Protein AF-A0A831SH06-F1 (afdb_monomer)

Secondary structure (DSSP, 8-state):
----TTS-GGG---EEEEETTEEEEEEE-HHHHHHHHHHHHHHHHHHHHHHSSPPPHHHHHHHHHHHHHHHHHSTT-----EEEEEEEEETTEEEEEEE-TTS-EEE-SS---STTHHHHHHHHHHH--TT--HHHHHHHHHHHHHHT-SSPP-GGG---EEE-TT--EEEPPHHHHHHHHHHHHTT-

Radius of gyration: 16.82 Å; Cα contacts (8 Å, |Δi|>4): 300; chains: 1; bounding box: 47×42×47 Å

Mean predicted aligned error: 3.38 Å

pLDDT: mean 94.84, std 6.51, range [41.88, 98.75]

Foldseek 3Di:
DDPDPPDDLVVDDQKDDLDQFKIKGKEFDPVLVVVLSVVLNVVQVCCCVPVVDGDDQVRSLLVSLVVQQVQVPDPPHHFRGMKMWMWGQDPVGTWIWIADSNSDIDTDPDFDDDQLGVQLVVLCVPPPDPPDDPLSVLLSNLVSVCSSDPDDDDLSNDKDWDGDPVSGIDIDDSVRSVVSNCVNPVVD

Structure (mmCIF, N/CA/C/O backbone):
data_AF-A0A831SH06-F1
#
_entry.id   AF-A0A831SH06-F1
#
loop_
_atom_site.group_PDB
_atom_site.id
_atom_site.type_symbol
_atom_site.label_atom_id
_atom_site.label_alt_id
_atom_site.label_comp_id
_atom_site.label_asym_id
_atom_site.label_entity_id
_atom_site.label_seq_id
_atom_site.pdbx_PDB_ins_code
_atom_site.Cartn_x
_atom_site.Cartn_y
_atom_site.Cartn_z
_atom_site.occupancy
_atom_site.B_iso_or_equiv
_atom_site.auth_seq_id
_atom_site.auth_comp_id
_atom_site.auth_asym_id
_atom_site.auth_atom_id
_atom_site.pdbx_PDB_model_num
ATOM 1 N N . ARG A 1 1 ? -2.718 12.188 9.887 1.00 74.44 1 ARG A N 1
ATOM 2 C CA . ARG A 1 1 ? -2.800 13.223 10.949 1.00 74.44 1 ARG A CA 1
ATOM 3 C C . ARG A 1 1 ? -2.851 14.588 10.287 1.00 74.44 1 ARG A C 1
ATOM 5 O O . ARG A 1 1 ? -1.998 14.860 9.450 1.00 74.44 1 ARG A O 1
ATOM 12 N N . ILE A 1 2 ? -3.827 15.407 10.661 1.00 83.69 2 ILE A N 1
ATOM 13 C CA . ILE A 1 2 ? -3.982 16.786 10.188 1.00 83.69 2 ILE A CA 1
ATOM 14 C C . ILE A 1 2 ? -3.532 17.686 11.338 1.00 83.69 2 ILE A C 1
ATOM 16 O O . ILE A 1 2 ? -4.081 17.604 12.431 1.00 83.69 2 ILE A O 1
ATOM 20 N N . THR A 1 3 ? -2.479 18.475 11.131 1.00 84.38 3 THR A N 1
ATOM 21 C CA . THR A 1 3 ? -1.824 19.245 12.207 1.00 84.38 3 THR A CA 1
ATOM 22 C C . THR A 1 3 ? -2.392 20.650 12.382 1.00 84.38 3 THR A C 1
ATOM 24 O O . THR A 1 3 ? -2.108 21.311 13.377 1.00 84.38 3 THR A O 1
ATOM 27 N N . SER A 1 4 ? -3.173 21.133 11.417 1.00 90.06 4 SER A N 1
ATOM 28 C CA . SER A 1 4 ? -3.735 22.479 11.419 1.00 90.06 4 SER A CA 1
ATOM 29 C C . SER A 1 4 ? -5.052 22.505 10.659 1.00 90.06 4 SER A C 1
ATOM 31 O O . SER A 1 4 ? -5.176 21.872 9.616 1.00 90.06 4 SER A O 1
ATOM 33 N N . ARG A 1 5 ? -6.003 23.316 11.135 1.00 89.00 5 ARG A N 1
ATOM 34 C CA . ARG A 1 5 ? -7.285 23.582 10.455 1.00 89.00 5 ARG A CA 1
ATOM 35 C C . ARG A 1 5 ? -7.141 24.269 9.092 1.00 89.00 5 ARG A C 1
ATOM 37 O O . ARG A 1 5 ? -8.120 24.414 8.380 1.00 89.00 5 ARG A O 1
ATOM 44 N N . LEU A 1 6 ? -5.950 24.791 8.793 1.00 93.06 6 LEU A N 1
ATOM 45 C CA . LEU A 1 6 ? -5.644 25.464 7.528 1.00 93.06 6 LEU A CA 1
ATOM 46 C C . LEU A 1 6 ? -5.262 24.476 6.421 1.00 93.06 6 LEU A C 1
ATOM 48 O O . LEU A 1 6 ? -5.089 24.876 5.275 1.00 93.06 6 LEU A O 1
ATOM 52 N N . VAL A 1 7 ? -5.044 23.215 6.783 1.00 89.19 7 VAL A N 1
ATOM 53 C CA . VAL A 1 7 ? -4.704 22.161 5.838 1.00 89.19 7 VAL A CA 1
ATOM 54 C C . VAL A 1 7 ? -5.991 21.653 5.217 1.00 89.19 7 VAL A C 1
ATOM 56 O O . VAL A 1 7 ? -6.887 21.249 5.950 1.00 89.19 7 VAL A O 1
ATOM 59 N N . GLU A 1 8 ? -6.039 21.638 3.888 1.00 88.94 8 GLU A N 1
ATOM 60 C CA . GLU A 1 8 ? -7.106 20.984 3.135 1.00 88.94 8 GLU A CA 1
ATOM 61 C C . GLU A 1 8 ? -6.937 19.459 3.248 1.00 88.94 8 GLU A C 1
ATOM 63 O O . GLU A 1 8 ? -5.961 18.931 2.697 1.00 88.94 8 GLU A O 1
ATOM 68 N N . PRO A 1 9 ? -7.807 18.738 3.978 1.00 84.62 9 PRO A N 1
ATOM 69 C CA . PRO A 1 9 ? -7.629 17.309 4.228 1.00 84.62 9 PRO A CA 1
ATOM 70 C C . PRO A 1 9 ? -7.582 16.487 2.941 1.00 84.62 9 PRO A C 1
ATOM 72 O O . PRO A 1 9 ? -6.722 15.617 2.816 1.00 84.62 9 PRO A O 1
ATOM 75 N N . ASP A 1 10 ? -8.407 16.848 1.956 1.00 83.69 10 ASP A N 1
ATOM 76 C CA . ASP A 1 10 ? -8.509 16.155 0.667 1.00 83.69 10 ASP A CA 1
ATOM 77 C C . ASP A 1 10 ? -7.224 16.259 -0.174 1.00 83.69 10 ASP A C 1
ATOM 79 O O . ASP A 1 10 ? -7.016 15.497 -1.117 1.00 83.69 10 ASP A O 1
ATOM 83 N N . SER A 1 11 ? -6.326 17.190 0.169 1.00 87.00 11 SER A N 1
ATOM 84 C CA . SER A 1 11 ? -5.018 17.322 -0.482 1.00 87.00 11 SER A CA 1
ATOM 85 C C . SER A 1 11 ? -3.954 16.360 0.066 1.00 87.00 11 SER A C 1
ATOM 87 O O . SER A 1 11 ? -2.891 16.206 -0.546 1.00 87.00 11 SER A O 1
ATOM 89 N N . ILE A 1 12 ? -4.196 15.719 1.218 1.00 86.69 12 ILE A N 1
ATOM 90 C CA . ILE A 1 12 ? -3.257 14.776 1.834 1.00 86.69 12 ILE A CA 1
ATOM 91 C C . ILE A 1 12 ? -3.666 13.354 1.486 1.00 86.69 12 ILE A C 1
ATOM 93 O O . ILE A 1 12 ?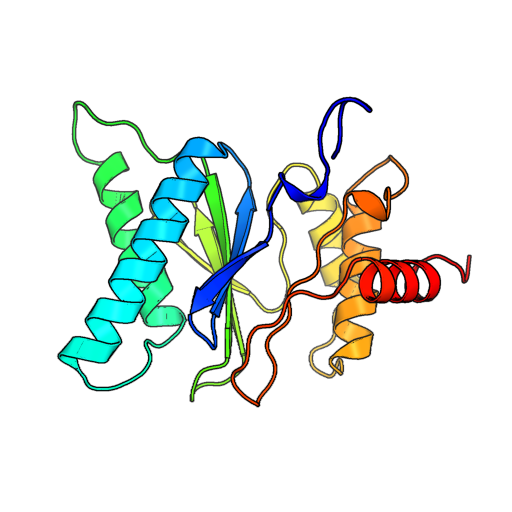 -4.407 12.715 2.219 1.00 86.69 12 ILE A O 1
ATOM 97 N N . GLU A 1 13 ? -3.061 12.820 0.435 1.00 87.50 13 GLU A N 1
ATOM 98 C CA . GLU A 1 13 ? -3.229 11.418 0.074 1.00 87.50 13 GLU A CA 1
ATOM 99 C C . GLU A 1 13 ? -2.181 10.542 0.787 1.00 87.50 13 GLU A C 1
ATOM 101 O O . GLU A 1 13 ? -0.975 10.836 0.793 1.00 87.50 13 GLU A O 1
ATOM 106 N N . LYS A 1 14 ? -2.633 9.460 1.427 1.00 91.94 14 LYS A N 1
ATOM 107 C CA . LYS A 1 14 ? -1.783 8.421 2.035 1.00 91.94 14 LYS A CA 1
ATOM 108 C C . LYS A 1 14 ? -1.929 7.073 1.351 1.00 91.94 14 LYS A C 1
ATOM 110 O O . LYS A 1 14 ? -0.983 6.279 1.414 1.00 91.94 14 LYS A O 1
ATOM 115 N N . ILE A 1 15 ? -3.066 6.847 0.703 1.00 96.75 15 ILE A N 1
ATOM 116 C CA . ILE A 1 15 ? -3.363 5.669 -0.099 1.00 96.75 15 ILE A CA 1
ATOM 117 C C . ILE A 1 15 ? -3.428 6.060 -1.573 1.00 96.75 15 ILE A C 1
ATOM 119 O O . ILE A 1 15 ? -4.279 6.839 -1.987 1.00 96.75 15 ILE A O 1
ATOM 123 N N . PHE A 1 16 ? -2.568 5.446 -2.375 1.00 97.62 16 PHE A N 1
ATOM 124 C CA . PHE A 1 16 ? -2.423 5.710 -3.798 1.00 97.62 16 PHE A CA 1
ATOM 125 C C . PHE A 1 16 ? -2.882 4.512 -4.618 1.00 97.62 16 PHE A C 1
ATOM 127 O O . PHE A 1 16 ? -2.522 3.373 -4.323 1.00 97.62 16 PHE A O 1
ATOM 134 N N . GLN A 1 17 ? -3.608 4.774 -5.699 1.00 97.94 17 GLN A N 1
ATOM 135 C CA . GLN A 1 17 ? -3.818 3.782 -6.749 1.00 97.94 17 GLN A CA 1
ATOM 136 C C . GLN A 1 17 ? -2.573 3.704 -7.644 1.00 97.94 17 GLN A C 1
ATOM 138 O O . GLN A 1 17 ? -2.074 4.743 -8.101 1.00 97.94 17 GLN A O 1
ATOM 143 N N . ILE A 1 18 ? -2.079 2.487 -7.886 1.00 98.38 18 ILE A N 1
ATOM 144 C CA . ILE A 1 18 ? -0.950 2.216 -8.790 1.00 98.38 18 ILE A CA 1
ATOM 145 C C . ILE A 1 18 ? -1.435 1.703 -10.148 1.00 98.38 18 ILE A C 1
ATOM 147 O O . ILE A 1 18 ? -0.950 2.160 -11.179 1.00 98.38 18 ILE A O 1
ATOM 151 N N . ASP A 1 19 ? -2.393 0.783 -10.136 1.00 98.06 19 ASP A N 1
ATOM 152 C CA . ASP A 1 19 ? -3.062 0.224 -11.315 1.00 98.06 19 ASP A CA 1
ATOM 153 C C . ASP A 1 19 ? -4.517 -0.096 -10.930 1.00 98.06 19 ASP A C 1
ATOM 155 O O . ASP A 1 19 ? -4.920 0.105 -9.779 1.00 98.06 19 ASP A O 1
ATOM 159 N N . ASP A 1 20 ? -5.317 -0.597 -11.864 1.00 96.81 20 ASP A N 1
ATOM 160 C CA . ASP A 1 20 ? -6.712 -0.975 -11.623 1.00 96.81 20 ASP A CA 1
ATOM 161 C C . ASP A 1 20 ? -6.851 -1.988 -10.483 1.00 96.81 20 ASP A C 1
ATOM 163 O O . ASP A 1 20 ? -7.817 -1.925 -9.735 1.00 96.81 20 ASP A O 1
ATOM 167 N N . HIS A 1 21 ? -5.867 -2.865 -10.291 1.00 98.00 21 HIS A N 1
ATOM 168 C CA . HIS A 1 21 ? -5.888 -3.968 -9.328 1.00 98.00 21 HIS A CA 1
ATOM 169 C C . HIS A 1 21 ? -4.861 -3.828 -8.194 1.00 98.00 21 HIS A C 1
ATOM 171 O O . HIS A 1 21 ? -4.670 -4.774 -7.424 1.00 98.00 21 HIS A O 1
ATOM 177 N N . ILE A 1 22 ? -4.184 -2.674 -8.077 1.00 98.56 22 ILE A N 1
ATOM 178 C CA . ILE A 1 22 ? -3.086 -2.452 -7.118 1.00 98.56 22 ILE A CA 1
ATOM 179 C C . ILE A 1 22 ? -3.208 -1.091 -6.426 1.00 98.56 22 ILE A C 1
ATOM 181 O O . ILE A 1 22 ? -3.237 -0.039 -7.069 1.00 98.56 22 ILE A O 1
ATOM 185 N N . GLY A 1 23 ? -3.170 -1.115 -5.094 1.00 98.44 23 GLY A N 1
ATOM 186 C CA . GLY A 1 23 ? -3.065 0.054 -4.226 1.00 98.44 23 GLY A CA 1
ATOM 187 C C . GLY A 1 23 ? -1.784 0.061 -3.389 1.00 98.44 23 GLY A C 1
ATOM 188 O O . GLY A 1 23 ? -1.152 -0.971 -3.158 1.00 98.44 23 GLY A O 1
ATOM 189 N N . CYS A 1 24 ? -1.402 1.240 -2.907 1.00 98.12 24 CYS A N 1
ATOM 190 C CA . CYS A 1 24 ? -0.203 1.443 -2.104 1.00 98.12 24 CYS A CA 1
ATOM 191 C C . CYS A 1 24 ? -0.463 2.415 -0.948 1.00 98.12 24 CYS A C 1
ATOM 193 O O . CYS A 1 24 ? -0.958 3.515 -1.168 1.00 98.12 24 CYS A O 1
ATOM 195 N N . ALA A 1 25 ? -0.049 2.061 0.267 1.00 98.12 25 ALA A N 1
ATOM 196 C CA . ALA A 1 25 ? 0.081 2.986 1.390 1.00 98.12 25 ALA A CA 1
ATOM 197 C C . ALA A 1 25 ? 1.561 3.297 1.659 1.00 98.12 25 ALA A C 1
ATOM 199 O O . ALA A 1 25 ? 2.443 2.490 1.361 1.00 98.12 25 ALA A O 1
ATOM 200 N N . THR A 1 26 ? 1.850 4.476 2.211 1.00 96.69 26 THR A N 1
ATOM 201 C CA . THR A 1 26 ? 3.230 4.980 2.345 1.00 96.69 26 THR A CA 1
ATOM 202 C C . THR A 1 26 ? 3.552 5.408 3.774 1.00 96.69 26 THR A C 1
ATOM 204 O O . THR A 1 26 ? 2.706 5.966 4.476 1.00 96.69 26 THR A O 1
ATOM 207 N N . SER A 1 27 ? 4.791 5.171 4.212 1.00 95.69 27 SER A N 1
ATOM 208 C CA . SER A 1 27 ? 5.281 5.573 5.535 1.00 95.69 27 SER A CA 1
ATOM 209 C C . SER A 1 27 ? 6.726 6.062 5.455 1.00 95.69 27 SER A C 1
AT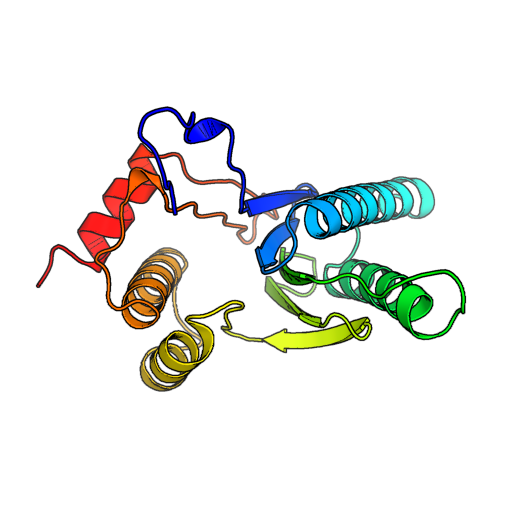OM 211 O O . SER A 1 27 ? 7.578 5.402 4.862 1.00 95.69 27 SER A O 1
ATOM 213 N N . GLY A 1 28 ? 7.013 7.237 6.022 1.00 95.44 28 GLY A N 1
ATOM 214 C CA . GLY A 1 28 ? 8.319 7.903 5.938 1.00 95.44 28 GLY A CA 1
ATOM 215 C C . GLY A 1 28 ? 8.271 9.221 5.160 1.00 95.44 28 GLY A C 1
ATOM 216 O O . GLY A 1 28 ? 7.296 9.972 5.249 1.00 95.44 28 GLY A O 1
ATOM 217 N N . LEU A 1 29 ? 9.339 9.529 4.419 1.00 95.94 29 LEU A N 1
ATOM 218 C CA . LEU A 1 29 ? 9.468 10.774 3.661 1.00 95.94 29 LEU A CA 1
ATOM 219 C C . LEU A 1 29 ? 8.457 10.831 2.507 1.00 95.94 29 LEU A C 1
ATOM 221 O O . LEU A 1 29 ? 8.585 10.129 1.509 1.00 95.94 29 LEU A O 1
ATOM 225 N N . VAL A 1 30 ? 7.475 11.728 2.616 1.00 92.56 30 VAL A N 1
ATOM 226 C CA . VAL A 1 30 ? 6.371 11.857 1.643 1.00 92.56 30 VAL A CA 1
ATOM 227 C C . VAL A 1 30 ? 6.869 12.189 0.230 1.00 92.56 30 VAL A C 1
ATOM 229 O O . VAL A 1 30 ? 6.310 11.709 -0.751 1.00 92.56 30 VAL A O 1
ATOM 232 N N . ALA A 1 31 ? 7.926 12.997 0.111 1.00 94.81 31 ALA A N 1
ATOM 233 C CA . ALA A 1 31 ? 8.504 13.342 -1.187 1.00 94.81 31 ALA A CA 1
ATOM 234 C C . ALA A 1 31 ? 9.091 12.113 -1.900 1.00 94.81 31 ALA A C 1
ATOM 236 O O . ALA A 1 31 ? 8.817 11.906 -3.078 1.00 94.81 31 ALA A O 1
ATOM 237 N N . ASP A 1 32 ? 9.825 11.278 -1.164 1.00 97.50 32 ASP A N 1
ATOM 238 C CA . ASP A 1 32 ? 10.389 10.025 -1.669 1.00 97.50 32 ASP A CA 1
ATOM 239 C C . ASP A 1 32 ? 9.279 9.043 -2.057 1.00 97.50 32 ASP A C 1
ATOM 241 O O . ASP A 1 32 ? 9.340 8.413 -3.110 1.00 97.50 32 ASP A O 1
ATOM 245 N N . ALA A 1 33 ? 8.234 8.952 -1.230 1.00 96.94 33 ALA A N 1
ATOM 246 C CA . ALA A 1 33 ? 7.100 8.071 -1.473 1.00 96.94 33 ALA A CA 1
ATOM 247 C C . ALA A 1 33 ? 6.385 8.389 -2.792 1.00 96.94 33 ALA A C 1
ATOM 249 O O . ALA A 1 33 ? 6.089 7.470 -3.550 1.00 96.94 33 ALA A O 1
ATOM 250 N N . ARG A 1 34 ? 6.174 9.675 -3.110 1.00 96.31 34 ARG A N 1
ATOM 251 C CA . ARG A 1 34 ? 5.563 10.083 -4.387 1.00 96.31 34 ARG A CA 1
ATOM 252 C C . ARG A 1 34 ? 6.371 9.620 -5.597 1.00 96.31 34 ARG A C 1
ATOM 254 O O . ARG A 1 34 ? 5.798 9.063 -6.524 1.00 96.31 34 ARG A O 1
ATOM 261 N N . VAL A 1 35 ? 7.697 9.769 -5.553 1.00 97.69 35 VAL A N 1
ATOM 262 C CA . VAL A 1 35 ? 8.578 9.303 -6.638 1.00 97.69 35 VAL A CA 1
ATOM 263 C C . VAL A 1 35 ? 8.456 7.791 -6.833 1.00 97.69 35 VAL A C 1
ATOM 265 O O . VAL A 1 35 ? 8.400 7.321 -7.967 1.00 97.69 35 VAL A O 1
ATOM 268 N N . LEU A 1 36 ? 8.383 7.022 -5.744 1.00 98.38 36 LEU A N 1
ATOM 269 C CA . LEU A 1 36 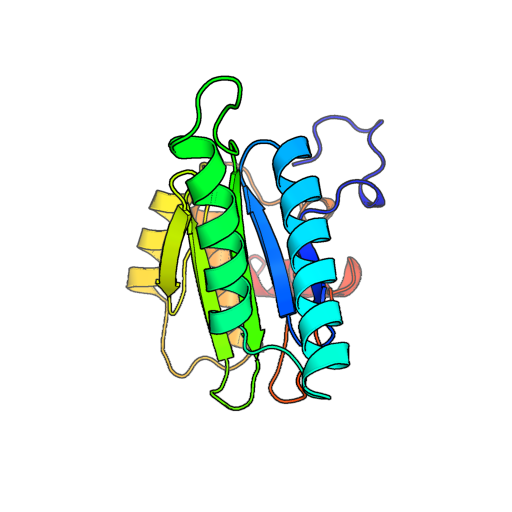? 8.225 5.569 -5.825 1.00 98.38 36 LEU A CA 1
ATOM 270 C C . LEU A 1 36 ? 6.837 5.145 -6.324 1.00 98.38 36 LEU A C 1
ATOM 272 O O . LEU A 1 36 ? 6.742 4.193 -7.092 1.00 98.38 36 LEU A O 1
ATOM 276 N N . VAL A 1 37 ? 5.776 5.851 -5.927 1.00 98.31 37 VAL A N 1
ATOM 277 C CA . VAL A 1 37 ? 4.408 5.627 -6.424 1.00 98.31 37 VAL A CA 1
ATOM 278 C C . VAL A 1 37 ? 4.341 5.864 -7.933 1.00 98.31 37 VAL A C 1
ATOM 280 O O . VAL A 1 37 ? 3.849 5.009 -8.667 1.00 98.31 37 VAL A O 1
ATOM 283 N N . ASP A 1 38 ? 4.891 6.977 -8.415 1.00 98.38 38 ASP A N 1
ATOM 284 C CA . ASP A 1 38 ? 4.906 7.282 -9.848 1.00 98.38 38 ASP A CA 1
ATOM 285 C C . ASP A 1 38 ? 5.789 6.304 -10.625 1.00 98.38 38 ASP A C 1
ATOM 287 O O . ASP A 1 38 ? 5.416 5.854 -11.709 1.00 98.38 38 ASP A O 1
ATOM 291 N N . ARG A 1 39 ? 6.920 5.886 -10.043 1.00 98.38 39 ARG A N 1
ATOM 292 C CA . ARG A 1 39 ? 7.750 4.826 -10.619 1.00 98.38 39 ARG A CA 1
ATOM 293 C C . ARG A 1 39 ? 6.973 3.517 -10.764 1.00 98.38 39 ARG A C 1
ATOM 295 O O . ARG A 1 39 ? 7.031 2.902 -11.825 1.00 98.38 39 ARG A O 1
ATOM 302 N N . ALA A 1 40 ? 6.231 3.116 -9.734 1.00 98.62 40 ALA A N 1
ATOM 303 C CA . ALA A 1 40 ? 5.423 1.903 -9.759 1.00 98.62 40 ALA A CA 1
ATOM 304 C C . ALA A 1 40 ? 4.303 1.980 -10.814 1.00 98.62 40 ALA A C 1
ATOM 306 O O . ALA A 1 40 ? 4.086 1.010 -11.538 1.00 98.62 40 ALA A O 1
ATOM 307 N N . ARG A 1 41 ? 3.651 3.141 -10.971 1.00 98.69 41 ARG A N 1
ATOM 308 C CA . ARG A 1 41 ? 2.662 3.378 -12.041 1.00 98.69 41 ARG A CA 1
ATOM 309 C C . ARG A 1 41 ? 3.281 3.198 -13.424 1.00 98.69 41 ARG A C 1
ATOM 311 O O . ARG A 1 41 ? 2.728 2.490 -14.260 1.00 98.69 41 ARG A O 1
ATOM 318 N N . VAL A 1 42 ? 4.453 3.790 -13.655 1.00 98.56 42 VAL A N 1
ATOM 319 C CA . VAL A 1 42 ? 5.184 3.637 -14.921 1.00 98.56 42 VAL A CA 1
ATOM 320 C C . VAL A 1 42 ? 5.551 2.172 -15.169 1.00 98.56 42 VAL A C 1
ATOM 322 O O . VAL A 1 42 ? 5.316 1.667 -16.263 1.00 98.56 42 VAL A O 1
ATOM 325 N N . ASP A 1 43 ? 6.075 1.465 -14.166 1.00 98.38 43 ASP A N 1
ATOM 326 C CA . ASP A 1 43 ? 6.458 0.055 -14.309 1.00 98.38 43 ASP A CA 1
ATOM 327 C C . ASP A 1 43 ? 5.247 -0.863 -14.580 1.00 98.38 43 ASP A C 1
ATOM 329 O O . ASP A 1 43 ? 5.387 -1.839 -15.328 1.00 98.38 43 ASP A O 1
ATOM 333 N N . ALA A 1 44 ? 4.068 -0.546 -14.028 1.00 98.44 44 ALA A N 1
ATOM 334 C CA . ALA A 1 44 ? 2.814 -1.243 -14.318 1.00 98.44 44 ALA A CA 1
ATOM 335 C C . ALA A 1 44 ? 2.370 -1.031 -15.776 1.00 98.44 44 ALA A C 1
ATOM 337 O O . ALA A 1 44 ? 2.160 -2.001 -16.505 1.00 98.44 44 ALA A O 1
ATOM 338 N N . GLN A 1 45 ? 2.347 0.222 -16.237 1.00 98.31 45 GLN A N 1
ATOM 339 C CA . GLN A 1 45 ? 1.981 0.570 -17.616 1.00 98.31 45 GLN A CA 1
ATOM 340 C C . GLN A 1 45 ? 2.958 -0.015 -18.647 1.00 98.31 45 GLN A C 1
ATOM 342 O O . GLN A 1 45 ? 2.542 -0.530 -19.682 1.00 98.31 45 GLN A O 1
ATOM 347 N N . ILE A 1 46 ? 4.265 -0.010 -18.356 1.00 98.38 46 ILE A N 1
ATOM 348 C CA . ILE A 1 46 ? 5.274 -0.658 -19.209 1.00 98.38 46 ILE A CA 1
ATOM 349 C C . ILE A 1 46 ? 4.979 -2.152 -19.355 1.00 98.38 46 ILE A C 1
ATOM 351 O O . ILE A 1 46 ? 5.123 -2.697 -20.450 1.00 98.38 46 ILE A O 1
ATOM 355 N N . ASN A 1 47 ? 4.579 -2.827 -18.274 1.00 98.31 47 ASN A N 1
ATOM 356 C CA . ASN A 1 47 ? 4.241 -4.245 -18.330 1.00 98.31 47 ASN A CA 1
ATOM 357 C C . ASN A 1 47 ? 3.040 -4.501 -19.242 1.00 98.31 47 ASN A C 1
ATOM 359 O O . ASN A 1 47 ? 3.106 -5.389 -20.090 1.00 98.31 47 ASN A O 1
ATOM 363 N N . GLU A 1 48 ? 1.989 -3.696 -19.095 1.00 97.06 48 GLU A N 1
ATOM 364 C CA . GLU A 1 48 ? 0.783 -3.793 -19.914 1.00 97.06 48 GLU A CA 1
ATOM 365 C C . GLU A 1 48 ? 1.098 -3.563 -21.395 1.00 97.06 48 GLU A C 1
ATOM 367 O O . GLU A 1 48 ? 0.725 -4.379 -22.227 1.00 97.06 48 GLU A O 1
ATOM 372 N N . ILE A 1 49 ? 1.894 -2.547 -21.734 1.00 98.12 49 ILE A N 1
ATOM 373 C CA . ILE A 1 49 ? 2.301 -2.284 -23.125 1.00 98.12 49 ILE A CA 1
ATOM 374 C C . ILE A 1 49 ? 3.181 -3.410 -23.691 1.00 98.12 49 ILE A C 1
ATOM 376 O O . ILE A 1 49 ? 3.042 -3.784 -24.853 1.00 98.12 49 ILE A O 1
ATOM 380 N N . THR A 1 50 ? 4.105 -3.943 -22.889 1.00 98.06 50 THR A N 1
ATOM 381 C CA . THR A 1 50 ? 5.103 -4.918 -23.364 1.00 98.06 50 THR A CA 1
ATOM 382 C C . THR A 1 50 ? 4.510 -6.313 -23.538 1.00 98.06 50 THR A C 1
ATOM 384 O O . THR A 1 50 ? 4.828 -7.003 -24.504 1.00 98.06 50 THR A O 1
ATOM 387 N N . TYR A 1 51 ? 3.673 -6.742 -22.592 1.00 97.31 51 TYR A N 1
ATOM 388 C CA . TYR A 1 51 ? 3.162 -8.113 -22.522 1.00 97.31 51 TYR A CA 1
ATOM 389 C C . TYR A 1 51 ? 1.665 -8.215 -22.819 1.00 97.31 51 TYR A C 1
ATOM 391 O O . TYR A 1 51 ? 1.136 -9.324 -22.861 1.00 97.31 51 TYR A O 1
ATOM 399 N N . ASN A 1 52 ? 0.979 -7.085 -23.027 1.00 96.44 52 ASN A N 1
ATOM 400 C CA . ASN A 1 52 ? -0.475 -7.008 -23.176 1.00 96.44 52 ASN A CA 1
ATOM 401 C C . ASN A 1 52 ? -1.221 -7.664 -21.998 1.00 96.44 52 ASN A C 1
ATOM 403 O O . ASN A 1 52 ? -2.236 -8.338 -22.181 1.00 96.44 52 ASN A O 1
ATOM 407 N N . GLN A 1 53 ? -0.660 -7.525 -20.790 1.00 95.25 53 GLN A N 1
ATOM 408 C CA . GLN A 1 53 ? -1.147 -8.134 -19.553 1.00 95.25 53 GLN A CA 1
ATOM 409 C C . GLN A 1 53 ? -0.860 -7.234 -18.347 1.00 95.25 53 GLN A C 1
ATOM 411 O O . GLN A 1 53 ? 0.218 -6.636 -18.240 1.00 95.25 53 GLN A O 1
ATOM 416 N N . LYS A 1 54 ? -1.811 -7.191 -17.408 1.00 95.94 54 LYS A N 1
ATOM 417 C CA . LYS A 1 54 ? -1.644 -6.514 -16.118 1.00 95.94 54 LYS A CA 1
ATOM 418 C C . LYS A 1 54 ? -0.463 -7.110 -15.349 1.00 95.94 54 LYS A C 1
ATOM 420 O O . LYS A 1 54 ? -0.215 -8.314 -15.396 1.00 95.94 54 LYS A O 1
ATOM 425 N N . ILE A 1 55 ? 0.300 -6.256 -14.668 1.00 97.69 55 ILE A N 1
ATOM 426 C CA . ILE A 1 55 ? 1.475 -6.692 -13.907 1.00 97.69 55 ILE A CA 1
ATOM 427 C C . ILE A 1 55 ? 1.051 -7.480 -12.663 1.00 97.69 55 ILE A C 1
ATOM 429 O O . ILE A 1 55 ? 0.165 -7.057 -11.927 1.00 97.69 55 ILE A O 1
ATOM 433 N N . GLU A 1 56 ? 1.703 -8.604 -12.379 1.00 97.75 56 GLU A N 1
ATOM 434 C CA . GLU A 1 56 ? 1.519 -9.292 -11.095 1.00 97.75 56 GLU A CA 1
ATOM 435 C C . GLU A 1 56 ? 2.009 -8.413 -9.935 1.00 97.75 56 GLU A C 1
ATOM 437 O O . GLU A 1 56 ? 3.051 -7.751 -10.041 1.00 97.75 56 GLU A O 1
ATOM 442 N N . VAL A 1 57 ? 1.330 -8.470 -8.785 1.00 98.38 57 VAL A N 1
ATOM 443 C CA . VAL A 1 57 ? 1.666 -7.642 -7.613 1.00 98.38 57 VAL A CA 1
ATOM 444 C C . VAL A 1 57 ? 3.106 -7.903 -7.174 1.00 98.38 57 VAL A C 1
ATOM 446 O O . VAL A 1 57 ? 3.893 -6.975 -6.987 1.00 98.38 57 VAL A O 1
ATOM 449 N N . LYS A 1 58 ? 3.495 -9.181 -7.078 1.00 98.50 58 LYS A N 1
ATOM 450 C CA . LYS A 1 58 ? 4.857 -9.582 -6.694 1.00 98.50 58 LYS A CA 1
ATOM 451 C C . LYS A 1 58 ? 5.913 -9.052 -7.667 1.00 98.50 58 LYS A C 1
ATOM 453 O O . LYS A 1 58 ? 6.986 -8.629 -7.236 1.00 98.50 58 LYS A O 1
ATOM 458 N N . THR A 1 59 ? 5.615 -9.070 -8.964 1.00 98.25 59 THR A N 1
ATOM 459 C CA . THR A 1 59 ? 6.533 -8.614 -10.013 1.00 98.25 59 THR A CA 1
ATOM 460 C C . THR A 1 59 ? 6.740 -7.103 -9.943 1.00 98.25 59 THR A C 1
ATOM 462 O O . THR A 1 59 ? 7.883 -6.643 -10.000 1.00 98.25 59 THR A O 1
ATOM 465 N N . LEU A 1 60 ? 5.666 -6.336 -9.736 1.00 98.62 60 LEU A N 1
ATOM 466 C CA . LEU A 1 60 ? 5.743 -4.893 -9.511 1.00 98.62 60 LEU A CA 1
ATOM 467 C C . LEU A 1 60 ? 6.595 -4.560 -8.278 1.00 98.62 60 LEU A C 1
ATOM 469 O O . LEU A 1 60 ? 7.530 -3.763 -8.368 1.00 98.62 60 LEU A O 1
ATOM 473 N N . VAL A 1 61 ? 6.300 -5.196 -7.139 1.00 98.62 61 VAL A N 1
ATOM 474 C CA . VAL A 1 61 ? 7.020 -4.953 -5.879 1.00 98.62 61 VAL A CA 1
ATOM 475 C C . VAL A 1 61 ? 8.502 -5.277 -6.039 1.00 98.62 61 VAL A C 1
ATOM 477 O O . VAL A 1 61 ? 9.341 -4.486 -5.617 1.00 98.62 61 VAL A O 1
ATOM 480 N N . LYS A 1 62 ? 8.837 -6.392 -6.702 1.00 98.62 62 LYS A N 1
ATOM 481 C CA . LYS A 1 62 ? 10.228 -6.767 -6.966 1.00 98.62 62 LYS A CA 1
ATOM 482 C C . LYS A 1 62 ? 10.961 -5.698 -7.779 1.00 98.62 62 LYS A C 1
ATOM 484 O O . LYS A 1 62 ? 12.044 -5.292 -7.374 1.00 98.62 62 LYS A O 1
ATOM 489 N N . ARG A 1 63 ? 10.376 -5.209 -8.881 1.00 98.50 63 ARG A N 1
ATOM 490 C CA . ARG A 1 63 ? 10.988 -4.142 -9.703 1.00 98.50 63 ARG A CA 1
ATOM 491 C C . ARG A 1 63 ? 11.230 -2.872 -8.891 1.00 98.50 63 ARG A C 1
ATOM 493 O O . ARG A 1 63 ? 12.300 -2.276 -8.982 1.00 98.50 63 ARG A O 1
ATOM 500 N N . LEU A 1 64 ? 10.258 -2.490 -8.067 1.00 98.38 64 LEU A N 1
ATOM 501 C CA . LEU A 1 64 ? 10.369 -1.307 -7.223 1.00 98.38 64 LEU A CA 1
ATOM 502 C C . LEU A 1 64 ? 11.445 -1.472 -6.142 1.00 98.38 64 LEU A C 1
ATOM 504 O O . LEU A 1 64 ? 12.198 -0.543 -5.869 1.00 98.38 64 LEU A O 1
ATOM 508 N N . CYS A 1 65 ? 11.546 -2.655 -5.547 1.00 98.56 65 CYS A N 1
ATOM 509 C CA . CYS A 1 65 ? 12.575 -2.995 -4.573 1.00 98.56 65 CYS A CA 1
ATOM 510 C C . CYS A 1 65 ? 13.978 -3.036 -5.183 1.00 98.56 65 CYS A C 1
ATOM 512 O O . CYS A 1 65 ? 14.893 -2.457 -4.600 1.00 98.56 65 CYS A O 1
ATOM 514 N N . ASP A 1 66 ? 14.128 -3.615 -6.377 1.00 98.50 66 ASP A N 1
ATOM 515 C CA . ASP A 1 66 ? 15.373 -3.578 -7.148 1.00 98.50 66 ASP A CA 1
ATOM 516 C C . ASP A 1 66 ? 15.780 -2.109 -7.416 1.00 98.50 66 ASP A C 1
ATOM 518 O O . ASP A 1 66 ? 16.930 -1.733 -7.196 1.00 98.50 66 ASP A O 1
ATOM 522 N N . PHE A 1 67 ? 14.825 -1.238 -7.775 1.00 98.25 67 PHE A N 1
ATOM 523 C CA . PHE A 1 67 ? 15.056 0.204 -7.938 1.00 98.25 67 PHE A CA 1
ATOM 524 C C . PHE A 1 67 ? 15.445 0.912 -6.630 1.00 98.25 67 PHE A C 1
ATOM 526 O O . PHE A 1 67 ? 16.375 1.713 -6.617 1.00 98.25 67 PHE A O 1
ATOM 533 N N . LYS A 1 68 ? 14.784 0.624 -5.501 1.00 98.25 68 LYS A N 1
ATOM 534 C CA . LYS A 1 68 ? 15.181 1.181 -4.193 1.00 98.25 68 LYS A CA 1
ATOM 535 C C . LYS A 1 68 ? 16.609 0.772 -3.837 1.00 98.25 68 LYS A C 1
ATOM 537 O O . LYS A 1 68 ? 17.388 1.603 -3.373 1.00 98.25 68 LYS A O 1
ATOM 542 N N . GLN A 1 69 ? 16.955 -0.485 -4.098 1.00 98.38 69 GLN A N 1
ATOM 543 C CA . GLN A 1 69 ? 18.250 -1.056 -3.766 1.00 98.38 69 GLN A CA 1
ATOM 544 C C . GLN A 1 69 ? 19.389 -0.363 -4.523 1.00 98.38 69 GLN A C 1
ATOM 546 O O . GLN A 1 69 ? 20.428 -0.099 -3.914 1.00 98.38 69 GLN A O 1
ATOM 551 N N . THR A 1 70 ? 19.195 0.066 -5.780 1.00 97.94 70 THR A N 1
ATOM 552 C CA . THR A 1 70 ? 20.251 0.804 -6.501 1.00 97.94 70 THR A CA 1
ATOM 553 C C . THR A 1 70 ? 20.671 2.077 -5.756 1.00 97.94 70 THR A C 1
ATOM 555 O O . THR A 1 70 ? 21.853 2.409 -5.709 1.00 97.94 70 THR A O 1
ATOM 558 N N . TYR A 1 71 ? 19.740 2.753 -5.074 1.00 97.88 71 TYR A N 1
ATOM 559 C CA . TYR A 1 71 ? 20.021 3.952 -4.267 1.00 97.88 71 TYR A CA 1
ATOM 560 C C . TYR A 1 71 ? 20.746 3.666 -2.940 1.00 97.88 71 TYR A C 1
ATOM 562 O O . TYR A 1 71 ? 21.047 4.593 -2.189 1.00 97.88 71 TYR A O 1
ATOM 570 N N . THR A 1 72 ? 21.043 2.399 -2.650 1.00 97.50 72 THR A N 1
ATOM 571 C CA . THR A 1 72 ? 21.825 1.967 -1.480 1.00 97.50 72 THR A CA 1
ATOM 572 C C . THR A 1 72 ? 23.271 1.615 -1.825 1.00 97.50 72 THR A C 1
ATOM 574 O O . THR A 1 72 ? 24.110 1.562 -0.930 1.00 97.50 72 THR A O 1
ATOM 577 N N . GLN A 1 73 ? 23.569 1.380 -3.108 1.00 95.88 73 GLN A N 1
ATOM 578 C CA . GLN A 1 73 ? 24.867 0.861 -3.548 1.00 95.88 73 GLN A CA 1
ATOM 579 C C . GLN A 1 73 ? 25.742 1.900 -4.254 1.00 95.88 73 GLN A C 1
ATOM 581 O O . GLN A 1 73 ? 26.967 1.792 -4.213 1.00 95.88 73 GLN A O 1
ATOM 586 N N . TYR A 1 74 ? 25.144 2.898 -4.906 1.00 94.50 74 TYR A N 1
ATOM 587 C CA . TYR A 1 74 ? 25.891 3.913 -5.648 1.00 94.50 74 TYR A CA 1
ATOM 588 C C . TYR A 1 74 ? 26.210 5.140 -4.785 1.00 94.50 74 TYR A C 1
ATOM 590 O O . TYR A 1 74 ? 25.370 5.641 -4.040 1.00 94.50 74 TYR A O 1
ATOM 598 N N . GLY A 1 75 ? 27.436 5.656 -4.913 1.00 95.38 75 GLY A N 1
ATOM 599 C CA . GLY A 1 75 ? 27.818 6.941 -4.327 1.00 95.38 75 GLY A CA 1
ATOM 600 C C . GLY A 1 75 ? 27.140 8.118 -5.039 1.00 95.38 75 GLY A C 1
ATOM 601 O O . GLY A 1 75 ? 26.791 8.028 -6.213 1.00 95.38 75 GLY A O 1
ATOM 602 N N . GLY A 1 76 ? 26.961 9.238 -4.334 1.00 95.88 76 GLY A N 1
ATOM 603 C CA . GLY A 1 76 ? 26.320 10.443 -4.886 1.00 95.88 76 GLY A CA 1
ATOM 604 C C . GLY A 1 76 ? 24.787 10.415 -4.884 1.00 95.88 76 GLY A C 1
ATOM 605 O O . GLY A 1 76 ? 24.162 11.393 -5.287 1.00 95.88 76 GLY A O 1
ATOM 606 N N . VAL A 1 77 ? 24.179 9.337 -4.384 1.00 97.50 77 VAL A N 1
ATOM 607 C CA . VAL A 1 77 ? 22.743 9.236 -4.097 1.00 97.50 77 VAL A CA 1
ATOM 608 C C . VAL A 1 77 ? 22.522 8.864 -2.629 1.00 97.50 77 VAL A C 1
ATOM 610 O O . VAL A 1 77 ? 23.454 8.474 -1.927 1.00 97.50 77 VAL A O 1
ATOM 613 N N . ARG A 1 78 ? 21.283 9.012 -2.151 1.00 97.81 78 ARG A N 1
ATOM 614 C CA . ARG A 1 78 ? 20.856 8.531 -0.830 1.00 97.81 78 ARG A CA 1
ATOM 615 C C . ARG A 1 78 ? 19.721 7.514 -0.982 1.00 97.81 78 ARG A C 1
ATOM 617 O O . ARG A 1 78 ? 18.921 7.682 -1.905 1.00 97.81 78 ARG A O 1
ATOM 624 N N . PRO A 1 79 ? 19.580 6.545 -0.060 1.00 98.06 79 PRO A N 1
ATOM 625 C CA . PRO A 1 79 ? 18.419 5.665 -0.024 1.00 98.06 79 PRO A CA 1
ATOM 626 C C . PRO A 1 79 ? 17.102 6.439 0.099 1.00 98.06 79 PRO A C 1
ATOM 628 O O . PRO A 1 79 ? 17.050 7.546 0.654 1.00 98.06 79 PRO A O 1
ATOM 631 N N . PHE A 1 80 ? 16.023 5.822 -0.380 1.00 98.25 80 PHE A N 1
ATOM 632 C CA . PHE A 1 80 ? 14.671 6.329 -0.174 1.00 98.25 80 PHE A CA 1
ATOM 633 C C . PHE A 1 80 ? 14.265 6.155 1.289 1.00 98.25 80 PHE A C 1
ATOM 635 O O . PHE A 1 80 ? 14.221 5.040 1.801 1.00 98.25 80 PHE A O 1
ATOM 642 N N . GLY A 1 81 ? 13.910 7.247 1.959 1.00 97.50 81 GLY A N 1
ATOM 643 C CA . GLY A 1 81 ? 13.520 7.258 3.369 1.00 97.50 81 GLY A CA 1
ATOM 644 C 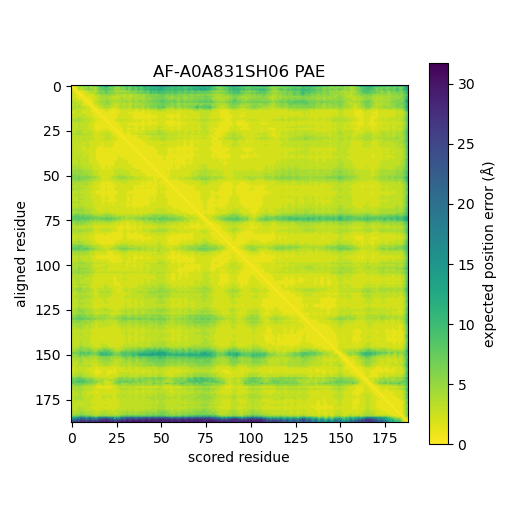C . GLY A 1 81 ? 12.068 6.841 3.596 1.00 97.50 81 GLY A C 1
ATOM 645 O O . GLY A 1 81 ? 11.370 7.484 4.379 1.00 97.50 81 GLY A O 1
ATOM 646 N N . THR A 1 82 ? 11.575 5.836 2.869 1.00 96.94 82 THR A N 1
ATOM 647 C CA . THR A 1 82 ? 10.176 5.407 2.954 1.00 96.94 82 THR A CA 1
ATOM 648 C C . THR A 1 82 ? 9.995 3.902 2.749 1.00 96.94 82 THR A C 1
ATOM 650 O O . THR A 1 82 ? 10.634 3.261 1.905 1.00 96.94 82 THR A O 1
ATOM 653 N N . ALA A 1 83 ? 9.086 3.351 3.546 1.00 97.62 83 ALA A N 1
ATOM 654 C CA . ALA A 1 83 ? 8.505 2.035 3.368 1.00 97.62 83 ALA A CA 1
ATOM 655 C C . ALA A 1 83 ? 7.153 2.162 2.658 1.00 97.62 83 ALA A C 1
ATOM 657 O O . ALA A 1 83 ? 6.419 3.138 2.849 1.00 97.62 83 ALA A O 1
ATOM 658 N N . LEU A 1 84 ? 6.826 1.158 1.851 1.00 98.31 84 LEU A N 1
ATOM 659 C CA . LEU A 1 84 ? 5.554 1.072 1.133 1.00 98.31 84 LEU A CA 1
ATOM 660 C C . LEU A 1 84 ? 4.851 -0.222 1.513 1.00 98.31 84 LEU A C 1
ATOM 662 O O . LEU A 1 84 ? 5.498 -1.268 1.547 1.00 98.31 84 LEU A O 1
ATOM 666 N N . LEU A 1 85 ? 3.543 -0.140 1.727 1.00 98.62 85 LEU A N 1
ATOM 667 C CA . LEU A 1 85 ? 2.651 -1.289 1.779 1.00 98.62 85 LEU A CA 1
ATOM 668 C C . LEU A 1 85 ? 1.910 -1.370 0.454 1.00 98.62 85 LEU A C 1
ATOM 670 O O . LEU A 1 85 ? 1.118 -0.485 0.149 1.00 98.62 85 LEU A O 1
ATOM 674 N N . ILE A 1 86 ? 2.175 -2.407 -0.329 1.00 98.69 86 ILE A N 1
ATOM 675 C CA . ILE A 1 86 ? 1.575 -2.604 -1.649 1.00 98.69 86 ILE A CA 1
ATOM 676 C C . ILE A 1 86 ? 0.623 -3.787 -1.554 1.00 98.69 86 ILE A C 1
ATOM 678 O O . ILE A 1 86 ? 1.040 -4.896 -1.219 1.00 98.69 86 ILE A O 1
ATOM 682 N N . ALA A 1 87 ? -0.650 -3.535 -1.837 1.00 98.50 87 ALA A N 1
ATOM 683 C CA . ALA A 1 87 ? -1.709 -4.530 -1.814 1.00 98.50 87 ALA A CA 1
ATOM 684 C C . ALA A 1 87 ? -2.373 -4.608 -3.187 1.00 98.50 87 ALA A C 1
ATOM 686 O O . ALA A 1 87 ? -2.604 -3.588 -3.834 1.00 98.50 87 ALA A O 1
ATOM 687 N N . GLY A 1 88 ? -2.697 -5.813 -3.629 1.00 98.19 88 GLY A N 1
ATOM 688 C CA . GLY A 1 88 ? -3.344 -6.025 -4.915 1.00 98.19 88 GLY A CA 1
ATOM 689 C C . GLY A 1 88 ? -4.011 -7.386 -4.992 1.00 98.19 88 GLY A C 1
ATOM 690 O O . GLY A 1 88 ? -3.765 -8.254 -4.152 1.00 98.19 88 GLY A O 1
ATOM 691 N N . VAL A 1 89 ? -4.842 -7.572 -6.008 1.00 97.62 89 VAL A N 1
ATOM 692 C CA . VAL A 1 89 ? -5.392 -8.884 -6.359 1.00 97.62 89 VAL A CA 1
ATOM 693 C C . VAL A 1 89 ? -5.029 -9.156 -7.806 1.00 97.62 89 VAL A C 1
ATOM 695 O O . VAL A 1 89 ? -5.418 -8.401 -8.688 1.00 97.62 89 VAL A O 1
ATOM 698 N N . ASP A 1 90 ? -4.279 -10.223 -8.041 1.00 94.25 90 ASP A N 1
ATOM 699 C CA . ASP A 1 90 ? -3.965 -10.719 -9.380 1.00 94.25 90 ASP A CA 1
ATOM 700 C C . ASP A 1 90 ? -4.473 -12.163 -9.537 1.00 94.25 90 ASP A C 1
ATOM 702 O O . ASP A 1 90 ? -5.192 -12.681 -8.677 1.00 94.25 90 ASP A O 1
ATOM 706 N N . GLU A 1 91 ? -4.114 -12.828 -10.636 1.00 91.69 91 GLU A N 1
ATOM 707 C CA . GLU A 1 91 ? -4.508 -14.218 -10.919 1.00 91.69 91 GLU A CA 1
ATOM 708 C C . GLU A 1 91 ? -4.037 -15.220 -9.848 1.00 91.69 91 GLU A C 1
ATOM 710 O O . GLU A 1 91 ? -4.595 -16.309 -9.718 1.00 91.69 91 GLU A O 1
ATOM 715 N N . THR A 1 92 ? -3.031 -14.862 -9.043 1.00 91.50 92 THR A N 1
ATOM 716 C CA . THR A 1 92 ? -2.549 -15.687 -7.924 1.00 91.50 92 THR A CA 1
ATOM 717 C C . THR A 1 92 ? -3.323 -15.452 -6.624 1.00 91.50 92 THR A C 1
ATOM 719 O O . THR A 1 92 ? -3.117 -16.172 -5.646 1.00 91.50 92 THR A O 1
ATOM 722 N N . GLY A 1 93 ? -4.236 -14.477 -6.611 1.00 94.56 93 GLY A N 1
ATOM 723 C CA . GLY A 1 93 ? -5.072 -14.108 -5.475 1.00 94.56 93 GLY A CA 1
ATOM 724 C C . GLY A 1 93 ? -4.653 -12.796 -4.798 1.00 94.56 93 GLY A C 1
ATOM 725 O O . GLY A 1 93 ? -3.849 -12.035 -5.336 1.00 94.56 93 GLY A O 1
ATOM 726 N N . PRO A 1 94 ? -5.224 -12.489 -3.617 1.00 96.44 94 PRO A N 1
ATOM 727 C CA . PRO A 1 94 ? -4.876 -11.297 -2.849 1.00 96.44 94 PRO A CA 1
ATOM 728 C C . PRO A 1 94 ? -3.451 -11.371 -2.302 1.00 96.44 94 PRO A C 1
ATOM 730 O O . PRO A 1 94 ? -3.073 -12.361 -1.675 1.00 96.44 94 PRO A O 1
ATOM 733 N N . ARG A 1 95 ? -2.676 -10.304 -2.500 1.00 97.50 95 ARG A N 1
ATOM 734 C CA . ARG A 1 95 ? -1.277 -10.194 -2.072 1.00 97.50 95 ARG A CA 1
ATOM 735 C C . ARG A 1 95 ? -1.062 -8.895 -1.304 1.00 97.50 95 ARG A C 1
ATOM 737 O O . ARG A 1 95 ? -1.591 -7.853 -1.688 1.00 97.50 95 ARG A O 1
ATOM 744 N N . LEU A 1 96 ? -0.235 -8.945 -0.262 1.00 98.50 96 LEU A N 1
ATOM 745 C CA . LEU A 1 96 ? 0.194 -7.780 0.512 1.00 98.50 96 LEU A CA 1
ATOM 746 C C . LEU A 1 96 ? 1.700 -7.859 0.757 1.00 98.50 96 LEU A C 1
ATOM 748 O O . LEU A 1 96 ? 2.194 -8.811 1.359 1.00 98.50 96 LEU A O 1
ATOM 752 N N . PHE A 1 97 ? 2.424 -6.834 0.324 1.00 98.75 97 PHE A N 1
ATOM 753 C CA . PHE A 1 97 ? 3.863 -6.719 0.509 1.00 98.75 97 PHE A CA 1
ATOM 754 C C . PHE A 1 97 ? 4.220 -5.463 1.293 1.00 98.75 97 PHE A C 1
ATOM 756 O O . PHE A 1 97 ? 3.654 -4.398 1.061 1.00 98.75 97 PHE A O 1
ATOM 763 N N . SER A 1 98 ? 5.219 -5.579 2.165 1.00 98.44 98 SER A N 1
ATOM 764 C CA . SER A 1 98 ? 5.956 -4.433 2.694 1.00 98.44 98 SER A CA 1
ATOM 765 C C . SER A 1 98 ? 7.311 -4.316 2.004 1.00 98.44 98 SER A C 1
ATOM 767 O O . SER A 1 98 ? 7.965 -5.328 1.730 1.00 98.44 98 SER A O 1
ATOM 769 N N . THR A 1 99 ? 7.734 -3.080 1.737 1.00 98.44 99 THR A N 1
ATOM 770 C CA . THR A 1 99 ? 9.061 -2.753 1.206 1.00 98.44 99 THR A CA 1
ATOM 771 C C . THR A 1 99 ? 9.871 -1.953 2.217 1.00 98.44 99 THR A C 1
ATOM 773 O O . THR A 1 99 ? 9.361 -1.026 2.841 1.00 98.44 99 THR A O 1
ATOM 776 N N . ASP A 1 100 ? 11.168 -2.228 2.296 1.00 97.06 100 ASP A N 1
ATOM 777 C CA . ASP A 1 100 ? 12.111 -1.550 3.189 1.00 97.06 100 ASP A CA 1
ATOM 778 C C . ASP A 1 100 ? 13.003 -0.559 2.410 1.00 97.06 100 ASP A C 1
ATOM 780 O O . ASP A 1 100 ? 13.242 -0.785 1.216 1.00 97.06 100 ASP A O 1
ATOM 784 N N . PRO A 1 101 ? 13.483 0.553 3.003 1.00 97.31 101 PRO A N 1
ATOM 785 C CA . PRO A 1 101 ? 14.475 1.446 2.391 1.00 97.31 101 PRO A CA 1
ATOM 786 C C . PRO A 1 101 ? 15.702 0.757 1.773 1.00 97.31 101 PRO A C 1
ATOM 788 O O . PRO A 1 101 ? 16.234 1.263 0.788 1.00 97.31 101 PRO A O 1
ATOM 791 N N . SER A 1 102 ? 16.122 -0.400 2.296 1.00 97.38 102 SER A N 1
ATOM 792 C CA . SER A 1 102 ? 17.215 -1.214 1.738 1.00 97.38 102 SER A CA 1
ATOM 793 C C . SER A 1 102 ? 16.904 -1.846 0.377 1.00 97.38 102 SER A C 1
ATOM 795 O O . SER A 1 102 ? 17.811 -2.321 -0.303 1.00 97.38 102 SER A O 1
ATOM 797 N N . GLY A 1 103 ? 15.627 -1.887 -0.015 1.00 97.38 103 GLY A N 1
ATOM 798 C CA . GLY A 1 103 ? 15.143 -2.661 -1.154 1.00 97.38 103 GLY A CA 1
ATOM 799 C C . GLY A 1 103 ? 14.687 -4.076 -0.794 1.00 97.38 103 GLY A C 1
ATOM 800 O O . GLY A 1 103 ? 14.259 -4.810 -1.677 1.00 97.38 103 GLY A O 1
ATOM 801 N N . ALA A 1 104 ? 14.701 -4.482 0.479 1.00 98.12 104 ALA A N 1
ATOM 802 C CA . ALA A 1 104 ? 14.060 -5.737 0.875 1.00 98.12 104 ALA A CA 1
ATOM 803 C C . ALA A 1 104 ? 12.531 -5.680 0.663 1.00 98.12 104 ALA A C 1
ATOM 805 O O . ALA A 1 104 ? 11.906 -4.631 0.844 1.00 98.12 104 ALA A O 1
ATOM 806 N N . MET A 1 105 ? 11.930 -6.818 0.301 1.00 97.94 105 MET A N 1
ATOM 807 C CA . MET A 1 105 ? 10.475 -7.013 0.254 1.00 97.94 105 MET A CA 1
ATOM 808 C C . MET A 1 105 ? 10.076 -8.234 1.072 1.00 97.94 105 MET A C 1
ATOM 810 O O . MET A 1 105 ? 10.761 -9.256 1.039 1.00 97.94 105 MET A O 1
ATOM 814 N N . ILE A 1 106 ? 8.954 -8.138 1.780 1.00 98.38 106 ILE A N 1
ATOM 815 C CA . ILE A 1 106 ? 8.397 -9.238 2.573 1.00 98.38 106 ILE A CA 1
ATOM 816 C C . ILE A 1 106 ? 6.888 -9.289 2.340 1.00 98.38 106 ILE A C 1
ATOM 818 O O . ILE A 1 106 ? 6.220 -8.255 2.322 1.00 98.38 106 ILE A O 1
ATOM 822 N N . GLU A 1 107 ? 6.360 -10.494 2.149 1.00 98.50 107 GLU A N 1
ATOM 823 C CA . GLU A 1 107 ? 4.931 -10.750 1.970 1.00 98.50 107 GLU A CA 1
ATOM 824 C C . GLU A 1 107 ? 4.253 -11.033 3.316 1.00 98.50 107 GLU A C 1
ATOM 826 O O . GLU A 1 107 ? 4.811 -11.745 4.152 1.00 98.50 107 GLU A O 1
ATOM 831 N N . TYR A 1 108 ? 3.051 -10.495 3.528 1.00 98.44 108 TYR A N 1
ATOM 832 C CA . TYR A 1 108 ? 2.317 -10.606 4.788 1.00 98.44 108 TYR A CA 1
ATOM 833 C C . TYR A 1 108 ? 0.845 -10.951 4.572 1.00 98.44 108 TYR A C 1
ATOM 835 O O . TYR A 1 108 ? 0.251 -10.614 3.555 1.00 98.44 108 TYR A O 1
ATOM 843 N N . LYS A 1 109 ? 0.234 -11.560 5.593 1.00 97.81 109 LYS A N 1
ATOM 844 C CA . LYS A 1 109 ? -1.226 -11.715 5.699 1.00 97.81 109 LYS A CA 1
ATOM 845 C C . LYS A 1 109 ? -1.902 -10.459 6.262 1.00 97.81 109 LYS A C 1
ATOM 847 O O . LYS A 1 109 ? -2.957 -10.053 5.795 1.00 97.81 109 LYS A O 1
ATOM 852 N N . ALA A 1 110 ? -1.261 -9.842 7.251 1.00 98.19 110 ALA A N 1
ATOM 853 C CA . ALA A 1 110 ? -1.610 -8.555 7.837 1.00 98.19 110 ALA A CA 1
ATOM 854 C C . ALA A 1 110 ? -0.322 -7.921 8.378 1.00 98.19 110 ALA A C 1
ATOM 856 O O . ALA A 1 110 ? 0.529 -8.620 8.930 1.00 98.19 110 ALA A O 1
ATOM 857 N N . THR A 1 111 ? -0.135 -6.619 8.172 1.00 98.19 111 THR A N 1
ATOM 858 C CA . THR A 1 111 ? 1.057 -5.895 8.633 1.00 98.19 111 THR A CA 1
ATOM 859 C C . THR 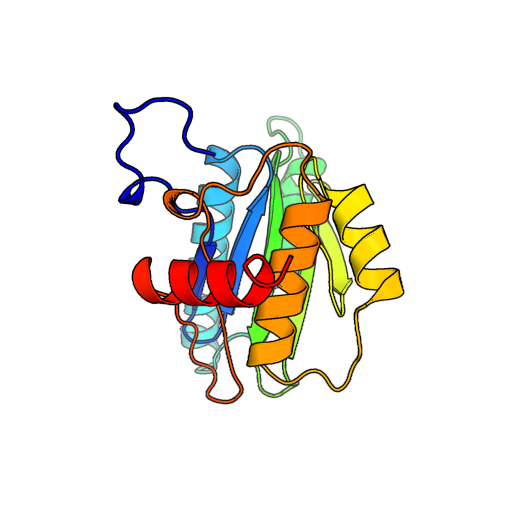A 1 111 ? 0.788 -4.392 8.681 1.00 98.19 111 THR A C 1
ATOM 861 O O . THR A 1 111 ? -0.288 -3.937 8.295 1.00 98.19 111 THR A O 1
ATOM 864 N N . SER A 1 112 ? 1.755 -3.611 9.155 1.00 97.81 112 SER A N 1
ATOM 865 C CA . SER A 1 112 ? 1.635 -2.155 9.278 1.00 97.81 112 SER A CA 1
ATOM 866 C C . SER A 1 112 ? 2.990 -1.473 9.264 1.00 97.81 112 SER A C 1
ATOM 868 O O . SER A 1 112 ? 3.910 -1.961 9.911 1.00 97.81 112 SER A O 1
ATOM 870 N N . GLU A 1 113 ? 3.108 -0.303 8.650 1.00 96.69 113 GLU A N 1
ATOM 871 C CA . GLU A 1 113 ? 4.334 0.498 8.704 1.00 96.69 113 GLU A CA 1
ATOM 872 C C . GLU A 1 113 ? 4.115 1.822 9.438 1.00 96.69 113 GLU A C 1
ATOM 874 O O . GLU A 1 113 ? 3.007 2.350 9.492 1.00 96.69 113 GLU A O 1
ATOM 879 N N . GLY A 1 114 ? 5.199 2.392 9.969 1.00 94.12 114 GLY A N 1
ATOM 880 C CA . GLY A 1 114 ? 5.181 3.652 10.718 1.00 94.12 114 GLY A CA 1
ATOM 881 C C . GLY A 1 114 ? 5.225 3.482 12.236 1.00 94.12 114 GLY A C 1
ATOM 882 O O . GLY A 1 114 ? 5.444 2.391 12.757 1.00 94.12 114 GLY A O 1
ATOM 883 N N . ALA A 1 115 ? 5.044 4.595 12.952 1.00 93.06 115 ALA A N 1
ATOM 884 C CA . ALA A 1 115 ? 5.313 4.686 14.391 1.00 93.06 115 ALA A CA 1
ATOM 885 C C . ALA A 1 115 ? 4.488 3.708 15.249 1.00 93.06 115 ALA A C 1
ATOM 887 O O . ALA A 1 115 ? 4.987 3.202 16.248 1.00 93.06 115 ALA A O 1
ATOM 888 N N . GLY A 1 116 ? 3.253 3.404 14.837 1.00 94.62 116 GLY A N 1
ATOM 889 C CA . GLY A 1 116 ? 2.348 2.507 15.562 1.00 94.62 116 GLY A CA 1
ATOM 890 C C . GLY A 1 116 ? 2.568 1.013 15.315 1.00 94.62 116 GLY A C 1
ATOM 891 O O . GLY A 1 116 ? 1.800 0.204 15.835 1.00 94.62 116 GLY A O 1
ATOM 892 N N . ARG A 1 117 ? 3.579 0.621 14.521 1.00 96.06 117 ARG A N 1
ATOM 893 C CA . ARG A 1 117 ? 3.728 -0.757 14.022 1.00 96.06 117 ARG A CA 1
ATOM 894 C C . ARG A 1 117 ? 3.665 -1.812 15.123 1.00 96.06 117 ARG A C 1
ATOM 896 O O . ARG A 1 117 ? 2.946 -2.788 14.972 1.00 96.06 117 ARG A O 1
ATOM 903 N N . ASN A 1 118 ? 4.390 -1.634 16.224 1.00 95.81 118 ASN A N 1
ATOM 904 C CA . ASN A 1 118 ? 4.472 -2.669 17.260 1.00 95.81 118 ASN A CA 1
ATOM 905 C C . ASN A 1 118 ? 3.104 -2.968 17.898 1.00 95.81 118 ASN A C 1
ATOM 907 O O . ASN A 1 118 ? 2.766 -4.134 18.083 1.00 95.81 118 ASN A O 1
ATOM 911 N N . GLY A 1 119 ? 2.300 -1.934 18.177 1.00 96.44 119 GLY A N 1
ATOM 912 C CA . GLY A 1 119 ? 0.947 -2.103 18.719 1.00 96.44 119 GLY A CA 1
ATOM 913 C C . GLY A 1 119 ? 0.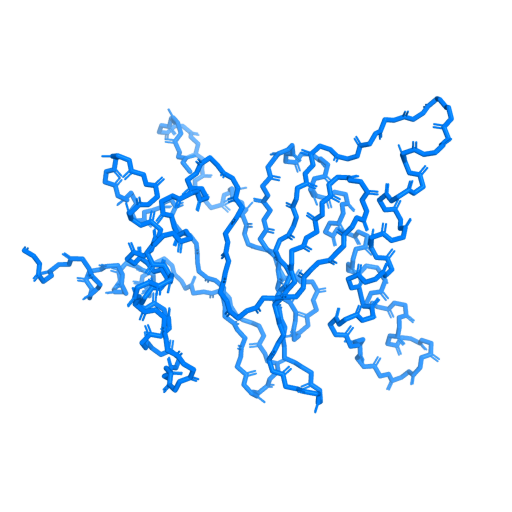006 -2.773 17.718 1.00 96.44 119 GLY A C 1
ATOM 914 O O . GLY A 1 119 ? -0.696 -3.722 18.061 1.00 96.44 119 GLY A O 1
ATOM 915 N N . VAL A 1 120 ? 0.069 -2.347 16.453 1.00 98.00 120 VAL A N 1
ATOM 916 C CA . VAL A 1 120 ? -0.741 -2.915 15.366 1.00 98.00 120 VAL A CA 1
ATOM 917 C C . VAL A 1 120 ? -0.400 -4.390 15.116 1.00 98.00 120 VAL A C 1
ATOM 919 O O . VAL A 1 120 ? -1.303 -5.211 14.970 1.00 98.00 120 VAL A O 1
ATOM 922 N N . ILE A 1 121 ? 0.887 -4.751 15.092 1.00 98.06 121 ILE A N 1
ATOM 923 C CA . ILE A 1 121 ? 1.326 -6.142 14.908 1.00 98.06 121 ILE A CA 1
ATOM 924 C C . ILE A 1 121 ? 0.865 -7.012 16.081 1.00 98.06 121 ILE A C 1
ATOM 926 O O . ILE A 1 121 ? 0.263 -8.053 15.839 1.00 98.06 121 ILE A O 1
ATOM 930 N N . ALA A 1 122 ? 1.043 -6.564 17.329 1.00 97.81 122 ALA A N 1
ATOM 931 C CA . ALA A 1 122 ? 0.556 -7.295 18.503 1.00 97.81 122 ALA A CA 1
ATOM 932 C C . ALA A 1 122 ? -0.973 -7.497 18.474 1.00 97.81 122 ALA A C 1
ATOM 934 O O . ALA A 1 122 ? -1.486 -8.537 18.893 1.00 97.81 122 ALA A O 1
ATOM 935 N N . PHE A 1 123 ? -1.718 -6.522 17.945 1.00 98.00 123 PHE A N 1
ATOM 936 C CA . PHE A 1 123 ? -3.152 -6.665 17.719 1.00 98.00 123 PHE A CA 1
ATOM 937 C C . PHE A 1 123 ? -3.455 -7.717 16.644 1.00 98.00 123 PHE A C 1
ATOM 939 O O . PHE A 1 123 ? -4.278 -8.607 16.873 1.00 98.00 123 PHE A O 1
ATOM 946 N N . PHE A 1 124 ? -2.794 -7.655 15.485 1.00 98.31 124 PHE A N 1
ATOM 947 C CA . PHE A 1 124 ? -3.005 -8.636 14.421 1.00 98.31 124 PHE A CA 1
ATOM 948 C C . PHE A 1 124 ? -2.643 -10.056 14.861 1.00 98.31 124 PHE A C 1
ATOM 950 O O . PHE A 1 124 ? -3.420 -10.963 14.588 1.00 98.31 124 PHE A O 1
ATOM 957 N N . GLU A 1 125 ? -1.559 -10.258 15.612 1.00 97.88 125 GLU A N 1
ATOM 958 C CA . GLU A 1 125 ? -1.189 -11.575 16.156 1.00 97.88 125 GLU A CA 1
ATOM 959 C C . GLU A 1 125 ? -2.298 -12.207 17.010 1.00 97.88 125 GLU A C 1
ATOM 961 O O . GLU A 1 125 ? -2.434 -13.429 17.043 1.00 97.88 125 GLU A O 1
ATOM 966 N N . LYS A 1 126 ? -3.118 -11.388 17.679 1.00 97.44 126 LYS A N 1
ATOM 967 C CA . LYS A 1 126 ? -4.205 -11.861 18.542 1.00 97.44 126 LYS A CA 1
ATOM 968 C C . LYS A 1 126 ? -5.548 -12.014 17.825 1.00 97.44 126 LYS A C 1
ATOM 970 O O . LYS A 1 126 ? -6.329 -12.890 18.193 1.00 97.44 126 LYS A O 1
ATOM 975 N N . TYR A 1 127 ? -5.856 -11.139 16.867 1.00 96.62 127 TYR A N 1
ATOM 976 C CA . TYR A 1 127 ? -7.218 -11.000 16.333 1.00 96.62 127 TYR A CA 1
ATOM 977 C C . TYR A 1 127 ? -7.360 -11.294 14.836 1.00 96.62 127 TYR A C 1
ATOM 979 O O . TYR A 1 127 ? -8.489 -11.459 14.368 1.00 96.62 127 TYR A O 1
ATOM 987 N N . TYR A 1 128 ? -6.263 -11.369 14.079 1.00 97.50 128 TYR A N 1
ATOM 988 C CA . TYR A 1 128 ? -6.319 -11.770 12.675 1.00 97.50 128 TYR A CA 1
ATOM 989 C C . TYR A 1 128 ? -6.750 -13.237 12.543 1.00 97.50 128 TYR A C 1
ATOM 991 O O . TYR A 1 128 ? -6.328 -14.098 13.316 1.00 97.50 128 TYR A O 1
ATOM 999 N N . ARG A 1 129 ? -7.562 -13.527 11.523 1.00 97.19 129 ARG A N 1
ATOM 1000 C CA . ARG A 1 129 ? -7.889 -14.887 11.086 1.00 97.19 129 ARG A CA 1
ATOM 1001 C C . ARG A 1 129 ? -7.837 -14.962 9.565 1.00 97.19 129 ARG A C 1
ATOM 1003 O O . ARG A 1 129 ? -8.078 -13.970 8.882 1.00 97.19 129 ARG A O 1
ATOM 1010 N N . GLU A 1 130 ? -7.535 -16.140 9.033 1.00 95.50 130 GLU A N 1
ATOM 1011 C CA . GLU A 1 130 ? -7.453 -16.347 7.579 1.00 95.50 130 GLU A CA 1
ATOM 1012 C C . GLU A 1 130 ? -8.820 -16.301 6.886 1.00 95.50 130 GLU A C 1
ATOM 1014 O O . GLU A 1 130 ? -8.899 -16.022 5.694 1.00 95.50 130 GLU A O 1
ATOM 1019 N N . ASP A 1 131 ? -9.894 -16.557 7.631 1.00 95.06 131 ASP A N 1
ATOM 1020 C CA . ASP A 1 131 ? -11.263 -16.691 7.135 1.00 95.06 131 ASP A CA 1
ATOM 1021 C C . ASP A 1 131 ? -12.090 -15.397 7.227 1.00 95.06 131 ASP A C 1
ATOM 1023 O O . ASP A 1 131 ? -13.310 -15.427 7.057 1.00 95.06 131 ASP A O 1
ATOM 1027 N N . LEU A 1 132 ? -11.447 -14.254 7.493 1.00 95.31 132 LEU A N 1
ATOM 1028 C CA . LEU A 1 132 ? -12.129 -12.962 7.541 1.00 95.31 132 LEU A CA 1
ATOM 1029 C C . LEU A 1 132 ? -12.735 -12.628 6.172 1.00 95.31 132 LEU A C 1
ATOM 1031 O O . LEU A 1 132 ? -12.055 -12.648 5.143 1.00 95.31 132 LEU A O 1
ATOM 1035 N N . ASN A 1 133 ? -14.018 -12.263 6.165 1.00 94.62 133 ASN A N 1
ATOM 1036 C CA . ASN A 1 133 ? -14.611 -11.615 5.000 1.00 94.62 133 ASN A CA 1
ATOM 1037 C C . ASN A 1 133 ? -14.108 -10.160 4.888 1.00 94.62 133 ASN A C 1
ATOM 1039 O O . ASN A 1 133 ? -13.457 -9.635 5.794 1.00 94.62 133 ASN A O 1
ATOM 1043 N N . LEU A 1 134 ? -14.409 -9.499 3.767 1.00 92.69 134 LEU A N 1
ATOM 1044 C CA . LEU A 1 134 ? -13.920 -8.145 3.488 1.00 92.69 134 LEU A CA 1
ATOM 1045 C C . LEU A 1 134 ? -14.339 -7.127 4.562 1.00 92.69 134 LEU A C 1
ATOM 1047 O O . LEU A 1 134 ? -13.532 -6.296 4.966 1.00 92.69 134 LEU A O 1
ATOM 1051 N N . GLU A 1 135 ? -15.581 -7.199 5.037 1.00 95.06 135 GLU A N 1
ATOM 1052 C CA . GLU A 1 135 ? -16.088 -6.282 6.057 1.00 95.06 135 GLU A CA 1
ATOM 1053 C C . GLU A 1 135 ? -15.395 -6.501 7.409 1.00 95.06 135 GLU A C 1
ATOM 1055 O O . GLU A 1 135 ? -14.937 -5.542 8.034 1.00 95.06 135 GLU A O 1
ATOM 1060 N N . ASP A 1 136 ? -15.243 -7.756 7.831 1.00 96.00 136 ASP A N 1
ATOM 1061 C CA . ASP A 1 136 ? -14.528 -8.093 9.061 1.00 96.00 136 ASP A CA 1
ATOM 1062 C C . ASP A 1 136 ? -13.052 -7.685 8.979 1.00 96.00 136 ASP A C 1
ATOM 1064 O O . ASP A 1 136 ? -12.496 -7.192 9.961 1.00 96.00 136 ASP A O 1
ATOM 1068 N N . ALA A 1 137 ? -12.419 -7.821 7.810 1.00 96.56 137 ALA A N 1
ATOM 1069 C CA . ALA A 1 137 ? -11.048 -7.373 7.583 1.00 96.56 137 ALA A CA 1
ATOM 1070 C C . ALA A 1 137 ? -10.905 -5.847 7.730 1.00 96.56 137 ALA A C 1
ATOM 1072 O O . ALA A 1 137 ? -9.950 -5.388 8.360 1.00 96.56 137 ALA A O 1
ATOM 1073 N N . ILE A 1 138 ? -11.868 -5.062 7.227 1.00 96.94 138 ILE A N 1
ATOM 1074 C CA . ILE A 1 138 ? -11.901 -3.601 7.418 1.00 96.94 138 ILE A CA 1
ATOM 1075 C C . ILE A 1 138 ? -12.023 -3.266 8.910 1.00 96.94 138 ILE A C 1
ATOM 1077 O O . ILE A 1 138 ? -11.249 -2.462 9.430 1.00 96.94 138 ILE A O 1
ATOM 1081 N N . ILE A 1 139 ? -12.946 -3.917 9.625 1.00 96.88 139 ILE A N 1
ATOM 1082 C CA . ILE A 1 139 ? -13.162 -3.684 11.062 1.00 96.88 139 ILE A CA 1
ATOM 1083 C C . ILE A 1 139 ? -11.908 -4.036 11.872 1.00 96.88 139 ILE A C 1
ATOM 1085 O O . ILE A 1 139 ? -11.490 -3.259 12.734 1.00 96.88 139 ILE A O 1
ATOM 1089 N N . VAL A 1 140 ? -11.293 -5.189 11.599 1.00 97.38 140 VAL A N 1
ATOM 1090 C CA . VAL A 1 140 ? -10.045 -5.624 12.244 1.00 97.38 140 VAL A CA 1
ATOM 1091 C C . VAL A 1 140 ? -8.916 -4.641 11.936 1.00 97.38 140 VAL A C 1
ATOM 1093 O O . VAL A 1 140 ? -8.196 -4.262 12.855 1.00 97.38 140 VAL A O 1
ATOM 1096 N N . GLY A 1 141 ? -8.799 -4.159 10.694 1.00 97.25 141 GLY A N 1
ATOM 1097 C CA . GLY A 1 141 ? -7.818 -3.145 10.299 1.00 97.25 141 GLY A CA 1
ATOM 1098 C C . GLY A 1 141 ? -7.978 -1.817 11.046 1.00 97.25 141 GLY A C 1
ATOM 1099 O O . GLY A 1 141 ? -6.992 -1.279 11.545 1.00 97.25 141 GLY A O 1
ATOM 1100 N N . ILE A 1 142 ? -9.210 -1.318 11.201 1.00 97.00 142 ILE A N 1
ATOM 1101 C CA . ILE A 1 142 ? -9.494 -0.081 11.951 1.00 97.00 142 ILE A CA 1
ATOM 1102 C C . ILE A 1 142 ? -9.171 -0.249 13.438 1.00 97.00 142 ILE A C 1
ATOM 1104 O O . ILE A 1 142 ? -8.536 0.621 14.034 1.00 97.00 142 ILE A O 1
ATOM 1108 N N . LYS A 1 143 ? -9.565 -1.374 14.049 1.00 96.56 143 LYS A N 1
ATOM 1109 C CA . LYS A 1 143 ? -9.239 -1.658 15.456 1.00 96.56 143 LYS A CA 1
ATOM 1110 C C . LYS A 1 143 ? -7.733 -1.791 15.673 1.00 96.56 143 LYS A C 1
ATOM 1112 O O . LYS A 1 143 ? -7.214 -1.282 16.665 1.00 96.56 143 LYS A O 1
ATOM 1117 N N . ALA A 1 144 ? -7.030 -2.414 14.731 1.00 97.25 144 ALA A N 1
ATOM 1118 C CA . ALA A 1 144 ? -5.581 -2.515 14.771 1.00 97.25 144 ALA A CA 1
ATOM 1119 C C . ALA A 1 144 ? -4.936 -1.125 14.666 1.00 97.25 144 ALA A C 1
ATOM 1121 O O . ALA A 1 144 ? -4.087 -0.788 15.487 1.00 97.25 144 ALA A O 1
ATOM 1122 N N . LEU A 1 145 ? -5.405 -0.277 13.742 1.00 95.44 145 LEU A N 1
ATOM 11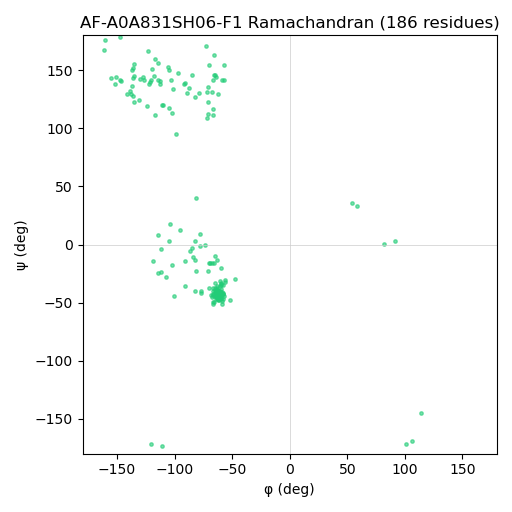23 C CA . LEU A 1 145 ? -4.950 1.109 13.617 1.00 95.44 145 LEU A CA 1
ATOM 1124 C C . LEU A 1 145 ? -5.152 1.891 14.923 1.00 95.44 145 LEU A C 1
ATOM 1126 O O . LEU A 1 145 ? -4.228 2.573 15.358 1.00 95.44 145 LEU A O 1
ATOM 1130 N N . ALA A 1 146 ? -6.312 1.742 15.572 1.00 94.44 146 ALA A N 1
ATOM 1131 C CA . ALA A 1 146 ? -6.603 2.364 16.863 1.00 94.44 146 ALA A CA 1
ATOM 1132 C C . ALA A 1 146 ? -5.669 1.864 17.980 1.00 94.44 146 ALA A C 1
ATOM 1134 O O . ALA A 1 146 ? -5.198 2.664 18.775 1.00 94.44 146 ALA A O 1
ATOM 1135 N N . SER A 1 147 ? -5.322 0.571 18.013 1.00 93.75 147 SER A N 1
ATOM 1136 C CA . SER A 1 147 ? -4.345 0.042 18.985 1.00 93.75 147 SER A CA 1
ATOM 1137 C C . SER A 1 147 ? -2.901 0.510 18.756 1.00 93.75 147 SER A C 1
ATOM 1139 O O . SER A 1 147 ? -2.058 0.374 19.640 1.00 93.75 147 SER A O 1
ATOM 1141 N N . GLY A 1 148 ? -2.600 1.047 17.569 1.00 91.94 148 GLY A N 1
ATOM 1142 C CA . GLY A 1 148 ? -1.285 1.575 17.210 1.00 91.94 148 GLY A CA 1
ATOM 1143 C C . GLY A 1 148 ? -1.045 3.024 17.631 1.00 91.94 148 GLY A C 1
ATOM 1144 O O . GLY A 1 148 ? 0.035 3.554 17.371 1.00 91.94 148 GLY A O 1
ATOM 1145 N N . THR A 1 149 ? -2.039 3.689 18.220 1.00 89.88 149 THR A N 1
ATOM 1146 C CA . THR A 1 149 ? -1.980 5.100 18.615 1.00 89.88 149 THR A CA 1
ATOM 1147 C C . THR A 1 149 ? -2.562 5.285 20.013 1.00 89.88 149 THR A C 1
ATOM 1149 O O . THR A 1 149 ? -3.508 4.608 20.395 1.00 89.88 149 THR A O 1
ATOM 1152 N N . GLU A 1 150 ? -1.995 6.211 20.783 1.00 83.50 150 GLU A N 1
ATOM 1153 C CA . GLU A 1 150 ? -2.550 6.612 22.086 1.00 83.50 150 GLU A CA 1
ATOM 1154 C C . GLU A 1 150 ? -3.690 7.633 21.931 1.00 83.50 150 GLU A C 1
ATOM 1156 O O . GLU A 1 150 ? -4.539 7.768 22.806 1.00 83.50 150 GLU A O 1
ATOM 1161 N N . GLU A 1 151 ? -3.710 8.356 20.808 1.00 86.62 151 GLU A N 1
ATOM 1162 C CA . GLU A 1 151 ? -4.751 9.327 20.463 1.00 86.62 151 GLU A CA 1
ATOM 1163 C C . GLU A 1 151 ? -5.949 8.638 19.799 1.00 86.62 151 GLU A C 1
ATOM 1165 O O . GLU A 1 151 ? -5.768 7.720 18.994 1.00 86.62 151 GLU A O 1
ATOM 1170 N N . GLU A 1 152 ? -7.160 9.142 20.054 1.00 87.50 152 GLU A N 1
ATOM 1171 C CA . GLU A 1 152 ? -8.354 8.731 19.313 1.00 87.50 152 GLU A CA 1
ATOM 1172 C C . GLU A 1 152 ? -8.183 8.973 17.806 1.00 87.50 152 GLU A C 1
ATOM 1174 O O . GLU A 1 152 ? -7.613 9.977 17.362 1.00 87.50 152 GLU A O 1
ATOM 1179 N N . LEU A 1 153 ? -8.700 8.046 16.995 1.00 89.50 153 LEU A N 1
ATOM 1180 C CA . LEU A 1 153 ? -8.671 8.197 15.546 1.00 89.50 153 LEU A CA 1
ATOM 1181 C C . LEU A 1 153 ? -9.567 9.361 15.134 1.00 89.50 153 LEU A C 1
ATOM 1183 O O . LEU A 1 153 ? -10.783 9.292 15.283 1.00 89.50 153 LEU A O 1
ATOM 1187 N N . ASN A 1 154 ? -8.970 10.396 14.543 1.00 89.50 154 ASN A N 1
ATOM 1188 C CA . ASN A 1 154 ? -9.723 11.416 13.825 1.00 89.50 154 ASN A CA 1
ATOM 1189 C C . ASN A 1 154 ? -10.269 10.804 12.518 1.00 89.50 154 ASN A C 1
ATOM 1191 O O . ASN A 1 154 ? -9.459 10.529 11.625 1.00 89.50 154 ASN A O 1
ATOM 1195 N N . PRO A 1 155 ? -11.597 10.626 12.367 1.00 89.12 155 PRO A N 1
ATOM 1196 C CA . PRO A 1 155 ? -12.173 9.993 11.185 1.00 89.12 155 PRO A CA 1
ATOM 1197 C C . PRO A 1 155 ? -11.874 10.742 9.885 1.00 89.12 155 PRO A C 1
ATOM 1199 O O . PRO A 1 155 ? -11.691 10.099 8.861 1.00 89.12 155 PRO A O 1
ATOM 1202 N N . ASP A 1 156 ? -11.744 12.072 9.935 1.00 88.38 156 ASP A N 1
ATOM 1203 C CA . ASP A 1 156 ? -11.428 12.902 8.762 1.00 88.38 156 ASP A CA 1
ATOM 1204 C C . ASP A 1 156 ? -9.984 12.703 8.267 1.00 88.38 156 ASP A C 1
ATOM 1206 O O . ASP A 1 156 ? -9.633 13.099 7.160 1.00 88.38 156 ASP A O 1
ATOM 1210 N N . ALA A 1 157 ? -9.114 12.110 9.093 1.00 89.50 157 ALA A N 1
ATOM 1211 C CA . ALA A 1 157 ? -7.702 11.897 8.784 1.00 89.50 157 ALA A CA 1
ATOM 1212 C C . ALA A 1 157 ? -7.366 10.441 8.419 1.00 89.50 157 ALA A C 1
ATOM 1214 O O . ALA A 1 157 ? -6.179 10.124 8.262 1.00 89.50 157 ALA A O 1
ATOM 1215 N N . VAL A 1 158 ? -8.371 9.564 8.358 1.00 92.81 158 VAL A N 1
ATOM 1216 C CA . VAL A 1 158 ? -8.228 8.150 8.005 1.00 92.81 158 VAL A CA 1
ATOM 1217 C C . VAL A 1 158 ? -8.650 7.961 6.553 1.00 92.81 158 VAL A C 1
ATOM 1219 O O . VAL A 1 158 ? -9.695 8.440 6.133 1.00 92.81 158 VAL A O 1
ATOM 1222 N N . GLU A 1 159 ? -7.842 7.225 5.797 1.00 95.25 159 GLU A N 1
ATOM 1223 C CA . GLU A 1 159 ? -8.172 6.776 4.447 1.00 95.25 159 GLU A CA 1
ATOM 1224 C C . GLU A 1 159 ? -8.201 5.250 4.427 1.00 95.25 159 GLU A C 1
ATOM 1226 O O . GLU A 1 159 ? -7.393 4.601 5.098 1.00 95.25 159 GLU A O 1
ATOM 1231 N N . ILE A 1 160 ? -9.104 4.673 3.633 1.00 96.81 160 ILE A N 1
ATOM 1232 C CA . ILE A 1 160 ? -9.198 3.226 3.432 1.00 96.81 160 ILE A CA 1
ATOM 1233 C C . ILE A 1 160 ? -9.264 2.944 1.932 1.00 96.81 160 ILE A C 1
ATOM 1235 O O . ILE A 1 160 ? -10.131 3.450 1.222 1.00 96.81 160 ILE A O 1
ATOM 1239 N N . GLY A 1 161 ? -8.337 2.118 1.452 1.00 97.38 161 GLY A N 1
ATOM 1240 C CA . GLY A 1 161 ? -8.324 1.581 0.097 1.00 97.38 161 GLY A CA 1
ATOM 1241 C C . GLY A 1 161 ? -8.557 0.083 0.136 1.00 97.38 161 GLY A C 1
ATOM 1242 O O . GLY A 1 161 ? -8.036 -0.603 1.015 1.00 97.38 161 GLY A O 1
ATOM 1243 N N . LEU A 1 162 ? -9.331 -0.420 -0.814 1.00 96.75 162 LEU A N 1
ATOM 1244 C CA . LEU A 1 162 ? -9.645 -1.834 -0.920 1.00 96.75 162 LEU A CA 1
ATOM 1245 C C . LEU A 1 162 ? -9.565 -2.297 -2.365 1.00 96.75 162 LEU A C 1
ATOM 1247 O O . LEU A 1 162 ? -9.818 -1.540 -3.298 1.00 96.75 162 LEU A O 1
ATOM 1251 N N . VAL A 1 163 ? -9.227 -3.565 -2.524 1.00 95.62 163 VAL A N 1
ATOM 1252 C CA . VAL A 1 163 ? -9.251 -4.283 -3.789 1.00 95.62 163 VAL A CA 1
ATOM 1253 C C . VAL A 1 163 ? -9.822 -5.660 -3.498 1.00 95.62 163 VAL A C 1
ATOM 1255 O O . VAL A 1 163 ? -9.415 -6.326 -2.545 1.00 95.62 163 VAL A O 1
ATOM 1258 N N . ASP A 1 164 ? -10.819 -6.055 -4.275 1.00 90.50 164 ASP A N 1
ATOM 1259 C CA . ASP A 1 164 ? -11.492 -7.337 -4.123 1.00 90.50 164 ASP A CA 1
ATOM 1260 C C . ASP A 1 164 ? -11.178 -8.267 -5.306 1.00 90.50 164 ASP A C 1
ATOM 1262 O O . ASP A 1 164 ? -10.351 -7.977 -6.173 1.00 90.50 164 ASP A O 1
ATOM 1266 N N . LYS A 1 165 ? -11.855 -9.418 -5.351 1.00 90.56 165 LYS A N 1
ATOM 1267 C CA . LYS A 1 165 ? -11.679 -10.416 -6.414 1.00 90.56 165 LYS A CA 1
ATOM 1268 C C . LYS A 1 165 ? -12.108 -9.930 -7.802 1.00 90.56 165 LYS A C 1
ATOM 1270 O O . LYS A 1 165 ? -11.826 -10.617 -8.775 1.00 90.56 165 LYS A O 1
ATOM 1275 N N . THR A 1 166 ? -12.765 -8.773 -7.910 1.00 91.75 166 THR A N 1
ATOM 1276 C CA . THR A 1 166 ? -13.057 -8.138 -9.203 1.00 91.75 166 THR A CA 1
ATOM 1277 C C . THR A 1 166 ? -11.842 -7.420 -9.790 1.00 91.75 166 THR A C 1
ATOM 1279 O O . THR A 1 166 ? -11.947 -6.878 -10.888 1.00 91.75 166 THR A O 1
ATOM 1282 N N . GLN A 1 167 ? -10.701 -7.430 -9.081 1.00 91.94 167 GLN A N 1
ATOM 1283 C CA . GLN A 1 167 ? -9.454 -6.770 -9.475 1.00 91.94 167 GLN A CA 1
ATOM 1284 C C . GLN A 1 167 ? -9.639 -5.258 -9.678 1.00 91.94 167 GLN A C 1
ATOM 1286 O O . GLN A 1 167 ? -8.991 -4.647 -10.521 1.00 91.94 167 GLN A O 1
ATOM 1291 N N . LYS A 1 168 ? -10.541 -4.650 -8.894 1.00 94.62 168 LYS A N 1
ATOM 1292 C CA . LYS A 1 168 ? -10.795 -3.208 -8.902 1.00 94.62 168 LYS A CA 1
ATOM 1293 C C . LYS A 1 168 ? -10.451 -2.596 -7.560 1.00 94.62 168 LYS A C 1
ATOM 1295 O O . LYS A 1 168 ? -11.115 -2.830 -6.551 1.00 94.62 168 LYS A O 1
ATOM 1300 N N . PHE A 1 169 ? -9.407 -1.790 -7.568 1.00 97.31 169 PHE A N 1
ATOM 1301 C CA . PHE A 1 169 ? -9.025 -0.933 -6.477 1.00 97.31 169 PHE A CA 1
ATOM 1302 C C . PHE A 1 169 ? -10.020 0.225 -6.375 1.00 97.31 169 PHE A C 1
ATOM 1304 O O . PHE A 1 169 ? -10.313 0.907 -7.358 1.00 97.31 169 PHE A O 1
ATOM 1311 N N . ARG A 1 170 ? -10.520 0.473 -5.166 1.00 96.00 170 ARG A N 1
ATOM 1312 C CA . ARG A 1 170 ? -11.294 1.669 -4.840 1.00 96.00 170 ARG A CA 1
ATOM 1313 C C . ARG A 1 170 ? -10.852 2.239 -3.502 1.00 96.00 170 ARG A C 1
ATOM 1315 O O . ARG A 1 170 ? -10.581 1.500 -2.556 1.00 96.00 170 ARG A O 1
ATOM 1322 N N . LYS A 1 171 ? -10.839 3.565 -3.411 1.00 95.88 171 LYS A N 1
ATOM 1323 C CA . LYS A 1 171 ? -10.785 4.268 -2.128 1.00 95.88 171 LYS A CA 1
ATOM 1324 C C . LYS A 1 171 ? -12.210 4.448 -1.622 1.00 95.88 171 LYS A C 1
ATOM 1326 O O . LYS A 1 171 ? -13.089 4.800 -2.407 1.00 95.88 171 LYS A O 1
ATOM 1331 N N . LEU A 1 172 ? -12.431 4.167 -0.343 1.00 95.50 172 LEU A N 1
ATOM 1332 C CA . LEU A 1 172 ? -13.698 4.477 0.307 1.00 95.50 172 LEU A CA 1
ATOM 1333 C C . LEU A 1 172 ? -13.888 5.990 0.367 1.00 95.50 172 LEU A C 1
ATOM 1335 O O . LEU A 1 172 ? -12.921 6.738 0.531 1.00 95.50 172 LEU A O 1
ATOM 1339 N N . SER A 1 173 ? -15.137 6.435 0.257 1.00 94.56 173 SER A N 1
ATOM 1340 C CA . SER A 1 173 ? -15.470 7.829 0.532 1.00 94.56 173 SER A CA 1
ATOM 1341 C C . SER A 1 173 ? -15.251 8.157 2.016 1.00 94.56 173 SER A C 1
ATOM 1343 O O . SER A 1 173 ? -15.167 7.271 2.875 1.00 94.56 173 SER A O 1
ATOM 1345 N N . GLN A 1 174 ? -15.185 9.449 2.339 1.00 91.56 174 GLN A N 1
ATOM 1346 C CA . GLN A 1 174 ? -15.138 9.904 3.732 1.00 91.56 174 GLN A CA 1
ATOM 1347 C C . GLN A 1 174 ? -16.376 9.457 4.527 1.00 91.56 174 GLN A C 1
ATOM 1349 O O . GLN A 1 174 ? -16.272 9.128 5.707 1.00 91.56 174 GLN A O 1
ATOM 1354 N N . GLU A 1 175 ? -17.543 9.392 3.883 1.00 94.88 175 GLU A N 1
ATOM 1355 C CA . GLU A 1 175 ? -18.785 8.920 4.503 1.00 94.88 175 GLU A CA 1
ATOM 1356 C C . GLU A 1 175 ? -18.703 7.425 4.837 1.00 94.88 175 GLU A C 1
ATOM 1358 O O . GLU A 1 175 ? -18.876 7.052 5.998 1.00 94.88 175 GLU A O 1
ATOM 1363 N N . GLU A 1 176 ? -18.322 6.587 3.865 1.00 95.75 176 GLU A N 1
ATOM 1364 C CA . GLU A 1 176 ? -18.126 5.142 4.067 1.00 95.75 176 GLU A CA 1
ATOM 1365 C C . GLU A 1 176 ? -17.076 4.875 5.159 1.00 95.75 176 GLU A C 1
ATOM 1367 O O . GLU A 1 176 ? -17.260 4.029 6.037 1.00 95.75 176 GLU A O 1
ATOM 1372 N N . 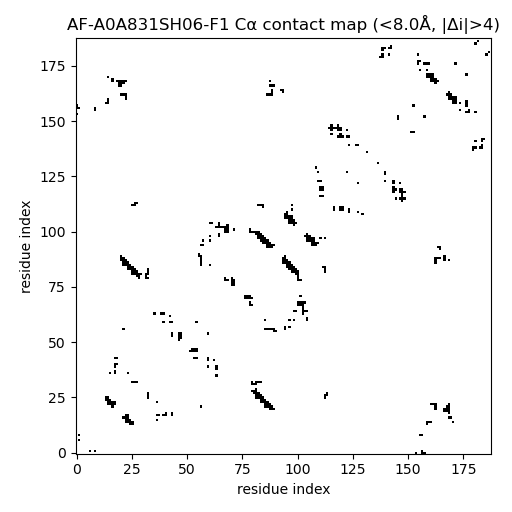THR A 1 177 ? -15.972 5.628 5.144 1.00 95.31 177 THR A N 1
ATOM 1373 C CA . THR A 1 177 ? -14.896 5.498 6.136 1.00 95.31 177 THR A CA 1
ATOM 1374 C C . THR A 1 177 ? -15.404 5.798 7.547 1.00 95.31 177 THR A C 1
ATOM 1376 O O . THR A 1 177 ? -15.151 5.023 8.473 1.00 95.31 177 THR A O 1
ATOM 1379 N N . LYS A 1 178 ? -16.180 6.874 7.725 1.00 94.94 178 LYS A N 1
ATOM 1380 C CA . LYS A 1 178 ? -16.791 7.232 9.016 1.00 94.94 178 LYS A CA 1
ATOM 1381 C C . LYS A 1 178 ? -17.776 6.177 9.508 1.00 94.94 178 LYS A C 1
ATOM 1383 O O . LYS A 1 178 ? -17.790 5.879 10.704 1.00 94.94 178 LYS A O 1
ATOM 1388 N N . GLU A 1 179 ? -18.568 5.587 8.616 1.00 95.88 179 GLU A N 1
ATOM 1389 C CA . GLU A 1 179 ? -19.484 4.497 8.963 1.00 95.88 179 GLU A CA 1
ATOM 1390 C C . GLU A 1 179 ? -18.733 3.268 9.485 1.00 95.88 179 GLU A C 1
ATOM 1392 O O . GLU A 1 179 ? -19.076 2.745 10.551 1.00 95.88 179 GLU A O 1
ATOM 1397 N N . TYR A 1 180 ? -17.661 2.851 8.805 1.00 96.69 180 TYR A N 1
ATOM 1398 C CA . TYR A 1 180 ? -16.834 1.735 9.264 1.00 96.69 180 TYR A CA 1
ATOM 1399 C C . TYR A 1 180 ? -16.114 2.034 10.579 1.00 96.69 180 TYR A C 1
ATOM 1401 O O . TYR A 1 180 ? -16.060 1.163 11.448 1.00 96.69 180 TYR A O 1
ATOM 1409 N N . ILE A 1 181 ? -15.610 3.257 10.772 1.00 95.38 181 ILE A N 1
ATOM 1410 C CA . ILE A 1 181 ? -14.987 3.663 12.040 1.00 95.38 181 ILE A CA 1
ATOM 1411 C C . ILE A 1 181 ? -16.006 3.599 13.178 1.00 95.38 181 ILE A C 1
ATOM 1413 O O . ILE A 1 181 ? -15.724 3.013 14.225 1.00 95.38 181 ILE A O 1
ATOM 1417 N N . LYS A 1 182 ? -17.220 4.118 12.963 1.00 94.56 182 LYS A N 1
ATOM 1418 C CA . LYS A 1 182 ? -18.307 4.036 13.944 1.00 94.56 182 LYS A CA 1
ATOM 1419 C C . LYS A 1 182 ? -18.693 2.587 14.239 1.00 94.56 182 LYS A C 1
ATOM 1421 O O . LYS A 1 182 ? -18.882 2.244 15.400 1.00 94.56 182 LYS A O 1
ATOM 1426 N N . LYS A 1 183 ? -18.773 1.721 13.225 1.00 94.44 183 LYS A N 1
ATOM 1427 C CA . LYS A 1 183 ? -19.060 0.288 13.405 1.00 94.44 183 LYS A CA 1
ATOM 1428 C C . LYS A 1 183 ? -17.948 -0.434 14.174 1.00 94.44 183 LYS A C 1
ATOM 1430 O O . LYS A 1 183 ? -18.233 -1.311 14.985 1.00 94.44 183 LYS A O 1
ATOM 1435 N N . ALA A 1 184 ? -16.689 -0.069 13.940 1.00 93.62 184 ALA A N 1
ATOM 1436 C CA . ALA A 1 184 ? -15.537 -0.704 14.569 1.00 93.62 184 ALA A CA 1
ATOM 1437 C C . ALA A 1 184 ? -15.314 -0.255 16.023 1.00 93.62 184 ALA A C 1
ATOM 1439 O O . ALA A 1 184 ? -14.957 -1.092 16.854 1.00 93.62 184 ALA A O 1
ATOM 1440 N N . LEU A 1 185 ? -15.507 1.035 16.321 1.00 90.44 185 LEU A N 1
ATOM 1441 C CA . LEU A 1 185 ? -15.152 1.649 17.609 1.00 90.44 185 LEU A CA 1
ATOM 1442 C C . LEU A 1 185 ? -16.355 2.096 18.451 1.00 90.44 185 LEU A C 1
ATOM 1444 O O . LEU A 1 185 ? -16.241 2.158 19.667 1.00 90.44 185 LEU A O 1
ATOM 1448 N N . GLY A 1 186 ? -17.513 2.365 17.844 1.00 71.19 186 GLY A N 1
ATOM 1449 C CA . GLY A 1 186 ? -18.717 2.869 18.525 1.00 71.19 186 GLY A CA 1
ATOM 1450 C C . GLY A 1 186 ? -19.519 1.820 19.305 1.00 71.19 186 GLY A C 1
ATOM 1451 O O . GLY A 1 186 ? -20.637 2.104 19.721 1.00 71.19 186 GLY A O 1
ATOM 1452 N N . GLY A 1 187 ? -18.978 0.609 19.460 1.00 52.06 187 GLY A N 1
ATOM 1453 C CA . GLY A 1 187 ? -19.519 -0.460 20.304 1.00 52.06 187 GLY A CA 1
ATOM 1454 C C . GLY A 1 187 ? -18.760 -0.652 21.623 1.00 52.06 187 GLY A C 1
ATOM 1455 O O . GLY A 1 187 ? -18.860 -1.733 22.202 1.00 52.06 187 GLY A O 1
ATOM 1456 N N . MET A 1 188 ? -17.970 0.341 22.050 1.00 41.88 188 MET A N 1
ATOM 1457 C CA . MET A 1 188 ? -17.383 0.433 23.394 1.00 41.88 188 MET A CA 1
ATOM 1458 C C . MET A 1 188 ? -18.141 1.446 24.243 1.00 41.88 188 MET A C 1
ATOM 1460 O O . MET A 1 188 ? -18.484 2.518 23.698 1.00 41.88 188 MET A O 1
#

Sequence (188 aa):
RITSRLVEPDSIEKIFQIDDHIGCATSGLVADARVLVDRARVDAQINEITYNQKIEVKTLVKRLCDFKQTYTQYGGVRPFGTALLIAGVDETGPRLFSTDPSGAMIEYKATSEGAGRNGVIAFFEKYYREDLNLEDAIIVGIKALASGTEEELNPDAVEIGLVDKTQKFRKLSQEETKEYIKKALGGM

Nearest PDB structures (foldseek):
  3jrm-assembly1_A  TM=9.630E-01  e=1.189E-18  Thermoplasma acidophilum
  8f66-assembly1_A  TM=9.630E-01  e=3.042E-18  Thermoplasma acidophilum
  8bzl-assembly1_D  TM=9.440E-01  e=1.044E-17  Homo sapiens
  7qve-assembly1_C  TM=9.714E-01  e=3.150E-16  Spinacia oleracea
  8oix-assembly1_B  TM=9.586E-01  e=1.020E-15  Trichomonas vagi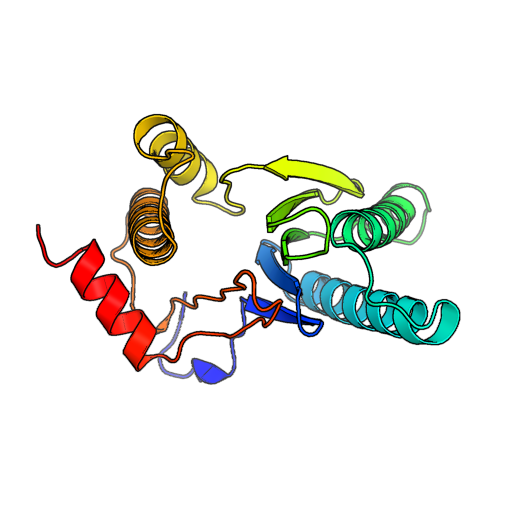nalis G3

Solvent-accessible surface area (backbone atoms only — not comparable to full-atom values): 10683 Å² total; per-residue (Å²): 120,79,93,50,93,85,58,63,60,90,75,65,78,56,69,42,80,47,49,62,26,26,37,36,37,65,32,66,41,64,72,51,40,52,56,51,48,53,48,47,28,51,56,37,52,50,35,28,72,75,67,74,38,83,60,47,59,70,59,52,52,50,55,51,21,56,57,32,28,52,30,68,74,47,85,97,58,66,51,47,60,34,33,39,40,40,35,27,28,47,99,91,41,81,46,36,34,43,36,42,40,73,22,51,74,48,79,49,96,76,81,69,77,56,94,31,26,69,42,24,46,59,40,42,76,72,68,65,62,94,81,58,50,75,68,56,45,52,34,52,50,51,49,20,54,47,57,24,44,95,62,82,79,57,62,87,55,60,85,55,72,48,57,46,97,84,34,48,48,43,69,56,51,74,67,58,47,40,52,49,49,44,68,53,57,66,82,113